Protein AF-A0A1B8GL65-F1 (afdb_monomer_lite)

Foldseek 3Di:
DDPLVVVLLLLLLLVLLLVLCVLVLCCVQVVDDPVVSVVLCPLLVVLLVVLVVVLVVVLVVLVVVLCVVVVNDCPVDDPPPPVPRPLVVSLSVVLVVLSVQLLVLLLQLLVCSQVSHDSVSNSVSSSSNSNSSSSSVVSVLVVQCVVCVVCSPVSVVVSVVSSVVSNVVSNVVLVVVCVPPNRSVSSNVSD

Sequence (191 aa):
MGRGGIIVYIIYASWYTVTADLANLLGKIYHLKTVQIGLCYVPFGIGAALSILGNGYAQDWNCARVARANGFMADKKHGDDLAKFPIERARIDIVWPLIYVGAFATIGFGWAAETKTHLAVLLILTFIMALFLTACYNSMNLLLVDLYPNSPSTASAANNLTRCLMAAGGSAVIEPMIRAMGAGWAYTLVG

Structure (mmCIF, N/CA/C/O backbone):
data_AF-A0A1B8GL65-F1
#
_entry.id   AF-A0A1B8GL65-F1
#
loop_
_atom_site.group_PDB
_atom_site.id
_atom_site.type_symbol
_atom_site.label_atom_id
_atom_site.label_alt_id
_atom_site.label_comp_id
_atom_site.label_asym_id
_atom_site.label_entity_id
_atom_site.label_seq_id
_atom_site.pdbx_PDB_ins_code
_atom_site.Cartn_x
_atom_site.Cartn_y
_atom_site.Cartn_z
_atom_site.occupancy
_atom_site.B_iso_or_equiv
_atom_site.auth_seq_id
_atom_site.auth_comp_id
_atom_site.auth_asym_id
_atom_site.auth_atom_id
_atom_site.pdbx_PDB_model_num
ATOM 1 N N . MET A 1 1 ? 4.058 5.567 -22.060 1.00 46.53 1 MET A N 1
ATOM 2 C CA . MET A 1 1 ? 3.234 5.045 -20.953 1.00 46.53 1 MET A CA 1
ATOM 3 C C . MET A 1 1 ? 2.027 4.342 -21.558 1.00 46.53 1 MET A C 1
ATOM 5 O O . MET A 1 1 ? 1.088 4.997 -21.999 1.00 46.53 1 MET A O 1
ATOM 9 N N . GLY A 1 2 ? 2.112 3.022 -21.733 1.00 53.09 2 GLY A N 1
ATOM 10 C CA . GLY A 1 2 ? 1.023 2.247 -22.340 1.00 53.09 2 GLY A CA 1
ATOM 11 C C . GLY A 1 2 ? -0.252 2.259 -21.484 1.00 53.09 2 GLY A C 1
ATOM 12 O O . GLY A 1 2 ? -0.192 2.511 -20.281 1.00 53.09 2 GLY A O 1
ATOM 13 N N . ARG A 1 3 ? -1.409 1.927 -22.081 1.00 49.12 3 ARG A N 1
ATOM 14 C CA . ARG A 1 3 ? -2.722 1.856 -21.391 1.00 49.12 3 ARG A CA 1
ATOM 15 C C . ARG A 1 3 ? -2.686 1.025 -20.092 1.00 49.12 3 ARG A C 1
ATOM 17 O O . ARG A 1 3 ? -3.427 1.331 -19.169 1.00 49.12 3 ARG A O 1
ATOM 24 N N . GLY A 1 4 ? -1.803 0.025 -19.998 1.00 55.53 4 GLY A N 1
ATOM 25 C CA . GLY A 1 4 ? -1.616 -0.794 -18.793 1.00 55.53 4 GLY A CA 1
ATOM 26 C C . GLY A 1 4 ? -0.920 -0.081 -17.626 1.00 55.53 4 GLY A C 1
ATOM 27 O O . GLY A 1 4 ? -1.288 -0.307 -16.480 1.00 55.53 4 GLY A O 1
ATOM 28 N N . GLY A 1 5 ? 0.027 0.827 -17.888 1.00 61.75 5 GLY A N 1
ATOM 29 C CA . GLY A 1 5 ? 0.753 1.539 -16.826 1.00 61.75 5 GLY A CA 1
ATOM 30 C C . GLY A 1 5 ? -0.130 2.518 -16.047 1.00 61.75 5 GLY A C 1
ATOM 31 O O . GLY A 1 5 ? 0.021 2.667 -14.839 1.00 61.75 5 GLY A O 1
ATOM 32 N N . ILE A 1 6 ? -1.106 3.133 -16.723 1.00 65.25 6 ILE A N 1
ATOM 33 C CA . ILE A 1 6 ? -2.078 4.040 -16.092 1.00 65.25 6 ILE A CA 1
ATOM 34 C C . ILE A 1 6 ? -2.997 3.267 -15.135 1.00 65.25 6 ILE A C 1
ATOM 36 O O . ILE A 1 6 ? -3.249 3.726 -14.026 1.00 65.25 6 ILE A O 1
ATOM 40 N N . ILE A 1 7 ? -3.457 2.077 -15.533 1.00 65.88 7 ILE A N 1
ATOM 41 C CA . ILE A 1 7 ? -4.335 1.235 -14.705 1.00 65.88 7 ILE A CA 1
ATOM 42 C C . ILE A 1 7 ? -3.608 0.799 -13.429 1.00 65.88 7 ILE A C 1
ATOM 44 O O . ILE A 1 7 ? -4.145 0.940 -12.334 1.00 65.88 7 ILE A O 1
ATOM 48 N N . VAL A 1 8 ? -2.360 0.344 -13.560 1.00 65.81 8 VAL A N 1
ATOM 49 C CA . VAL A 1 8 ? -1.514 -0.032 -12.417 1.00 65.81 8 VAL A CA 1
ATOM 50 C C . VAL A 1 8 ? -1.318 1.147 -11.461 1.00 65.81 8 VAL A C 1
ATOM 52 O O . VAL A 1 8 ? -1.386 0.970 -10.246 1.00 65.81 8 VAL A O 1
ATOM 55 N N . TYR A 1 9 ? -1.126 2.355 -11.996 1.00 68.19 9 TYR A N 1
ATOM 56 C CA . TYR A 1 9 ? -0.954 3.560 -11.188 1.00 68.19 9 TYR A CA 1
ATOM 57 C C . TYR A 1 9 ? -2.215 3.929 -10.395 1.00 68.19 9 TYR A C 1
ATOM 59 O O . TYR A 1 9 ? -2.120 4.283 -9.222 1.00 68.19 9 TYR A O 1
ATOM 67 N N . ILE A 1 10 ? -3.394 3.808 -11.012 1.00 67.75 10 ILE A N 1
ATOM 68 C CA . ILE A 1 10 ? -4.681 4.076 -10.356 1.00 67.75 10 ILE A CA 1
ATOM 69 C C . ILE A 1 10 ? -4.955 3.048 -9.249 1.00 67.75 10 ILE A C 1
ATOM 71 O O . ILE A 1 10 ? -5.328 3.433 -8.147 1.00 67.75 10 ILE A O 1
ATOM 75 N N . ILE A 1 11 ? -4.721 1.756 -9.497 1.00 68.62 11 ILE A N 1
ATOM 76 C CA . ILE A 1 11 ? -4.895 0.710 -8.470 1.00 68.62 11 ILE A CA 1
ATOM 77 C C . ILE A 1 11 ? -3.937 0.951 -7.295 1.00 68.62 11 ILE A C 1
ATOM 79 O O . ILE A 1 11 ? -4.327 0.894 -6.130 1.00 68.62 11 ILE A O 1
ATOM 83 N N . TYR A 1 12 ? -2.685 1.303 -7.594 1.00 69.00 12 TYR A N 1
ATOM 84 C CA . TYR A 1 12 ? -1.695 1.649 -6.579 1.00 69.00 12 TYR A CA 1
ATOM 85 C C . TYR A 1 12 ? -2.118 2.859 -5.729 1.00 69.00 12 TYR A C 1
ATOM 87 O O . TYR A 1 12 ? -1.988 2.836 -4.503 1.00 69.00 12 TYR A O 1
ATOM 95 N N . ALA A 1 13 ? -2.634 3.907 -6.370 1.00 68.56 13 ALA A N 1
ATOM 96 C CA . ALA A 1 13 ? -3.142 5.093 -5.698 1.00 68.56 13 ALA A CA 1
ATOM 97 C C . ALA A 1 13 ? -4.243 4.766 -4.687 1.00 68.56 13 ALA A C 1
ATOM 99 O O . ALA A 1 13 ? -4.169 5.188 -3.531 1.00 68.56 13 ALA A O 1
ATOM 100 N N . SER A 1 14 ? -5.222 3.974 -5.128 1.00 68.00 14 SER A N 1
ATOM 101 C CA . SER A 1 14 ? -6.344 3.507 -4.318 1.00 68.00 14 SER A CA 1
ATOM 102 C C . SER A 1 14 ? -5.870 2.737 -3.086 1.00 68.00 14 SER A C 1
ATOM 104 O O . SER A 1 14 ? -6.321 2.995 -1.972 1.00 68.00 14 SER A O 1
ATOM 106 N N . TRP A 1 15 ? -4.883 1.853 -3.229 1.00 70.19 15 TRP A N 1
ATOM 107 C CA . TRP A 1 15 ? -4.320 1.137 -2.082 1.00 70.19 15 TRP A CA 1
ATOM 108 C C . TRP A 1 15 ? -3.557 2.027 -1.102 1.00 70.19 15 TRP A C 1
ATOM 110 O O . TRP A 1 15 ? -3.532 1.743 0.100 1.00 70.19 15 TRP A O 1
ATOM 120 N N . TYR A 1 16 ? -2.946 3.111 -1.581 1.00 70.56 16 TYR A N 1
ATOM 121 C CA . TYR A 1 16 ? -2.230 4.045 -0.717 1.00 70.56 16 TYR A CA 1
ATOM 122 C C . TYR A 1 16 ? -3.187 4.824 0.196 1.00 70.56 16 TYR A C 1
ATOM 124 O O . TYR A 1 16 ? -2.902 5.044 1.375 1.00 70.56 16 TYR A O 1
ATOM 132 N N . THR A 1 17 ? -4.363 5.173 -0.323 1.00 70.06 17 THR A N 1
ATOM 133 C CA . THR A 1 17 ? -5.472 5.710 0.470 1.00 70.06 17 THR A CA 1
ATOM 134 C C . THR A 1 17 ? -5.862 4.762 1.603 1.00 70.06 17 THR A C 1
ATOM 136 O O . THR A 1 17 ? -5.996 5.192 2.748 1.00 70.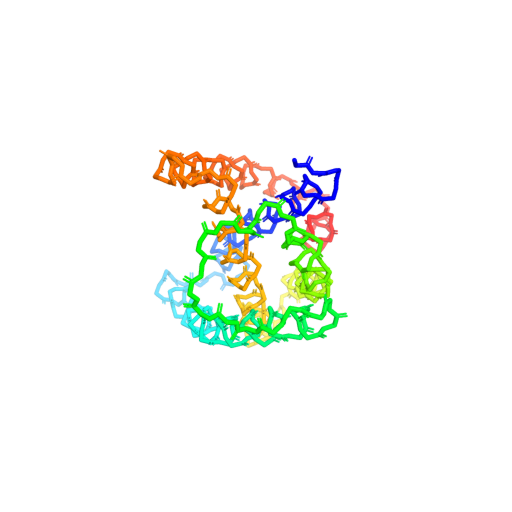06 17 THR A O 1
ATOM 139 N N . VAL A 1 18 ? -6.001 3.465 1.306 1.00 69.62 18 VAL A N 1
ATOM 140 C CA . VAL A 1 18 ? -6.381 2.451 2.303 1.00 69.62 18 VAL A CA 1
ATOM 141 C C . VAL A 1 18 ? -5.362 2.373 3.437 1.00 69.62 18 VAL A C 1
ATOM 143 O O . VAL A 1 18 ? -5.734 2.322 4.608 1.00 69.62 18 VAL A O 1
ATOM 146 N N . THR A 1 19 ? -4.070 2.410 3.108 1.00 69.12 19 THR A N 1
ATOM 147 C CA . THR A 1 19 ? -3.007 2.362 4.121 1.00 69.12 19 THR A CA 1
ATOM 148 C C . THR A 1 19 ? -2.906 3.648 4.939 1.00 69.12 19 THR A C 1
ATOM 150 O O . THR A 1 19 ? -2.559 3.580 6.117 1.00 69.12 19 THR A O 1
ATOM 153 N N . ALA A 1 20 ? -3.212 4.809 4.352 1.00 72.38 20 ALA A N 1
ATOM 154 C CA . ALA A 1 20 ? -3.264 6.071 5.086 1.00 72.38 20 ALA A CA 1
ATOM 155 C C . ALA A 1 20 ? -4.413 6.090 6.106 1.00 72.38 20 ALA A C 1
ATOM 157 O O . ALA A 1 20 ? -4.230 6.560 7.228 1.00 72.38 20 ALA A O 1
ATOM 158 N N . ASP A 1 21 ? -5.570 5.526 5.749 1.00 72.25 21 ASP A N 1
ATOM 159 C CA . ASP A 1 21 ? -6.733 5.501 6.638 1.00 72.25 21 ASP A CA 1
ATOM 160 C C . ASP A 1 21 ? -6.693 4.384 7.693 1.00 72.25 21 ASP A C 1
ATOM 162 O O . ASP A 1 21 ? -7.393 4.442 8.701 1.00 72.25 21 ASP A O 1
ATOM 166 N N . LEU A 1 22 ? -5.812 3.394 7.523 1.00 72.81 22 LEU A N 1
ATOM 167 C CA . LEU A 1 22 ? -5.616 2.282 8.456 1.00 72.81 22 LEU A CA 1
ATOM 168 C C . LEU A 1 22 ? -5.486 2.730 9.925 1.00 72.81 22 LEU A C 1
ATOM 170 O O . LEU A 1 22 ? -6.092 2.124 10.810 1.00 72.81 22 LEU A O 1
ATOM 174 N N . ALA A 1 23 ? -4.711 3.789 10.195 1.00 68.75 23 ALA A N 1
ATOM 175 C CA . ALA A 1 23 ? -4.541 4.327 11.547 1.00 68.75 23 ALA A CA 1
ATOM 176 C C . ALA A 1 23 ? -5.857 4.869 12.123 1.00 68.75 23 ALA A C 1
ATOM 178 O O . ALA A 1 23 ? -6.173 4.613 13.288 1.00 68.75 23 ALA A O 1
ATOM 179 N N . ASN A 1 24 ? -6.629 5.590 11.303 1.00 71.06 24 ASN A N 1
ATOM 180 C CA . ASN A 1 24 ? -7.933 6.128 11.688 1.00 71.06 24 ASN A CA 1
ATOM 181 C C . ASN A 1 24 ? -8.915 4.993 11.984 1.00 71.06 24 ASN A C 1
ATOM 183 O O . ASN A 1 24 ? -9.629 5.032 12.989 1.00 71.06 24 ASN A O 1
ATOM 187 N N . LEU A 1 25 ? -8.909 3.956 11.144 1.00 71.56 25 LEU A N 1
ATOM 188 C CA . LEU A 1 25 ? -9.778 2.796 11.276 1.00 71.56 25 LEU A CA 1
ATOM 189 C C . LEU A 1 25 ? -9.472 1.989 12.550 1.00 71.56 25 LEU A C 1
ATOM 191 O O . LEU A 1 25 ? -10.382 1.685 13.321 1.00 71.56 25 LEU A O 1
ATOM 195 N N . LEU A 1 26 ? -8.193 1.702 12.824 1.00 69.94 26 LEU A N 1
ATOM 196 C CA . LEU A 1 26 ? -7.752 1.008 14.044 1.00 69.94 26 LEU A CA 1
ATOM 197 C C . LEU A 1 26 ? -8.120 1.790 15.314 1.00 69.94 26 LEU A C 1
ATOM 199 O O . LEU A 1 26 ? -8.560 1.194 16.300 1.00 69.94 26 LEU A O 1
ATOM 203 N N . GLY A 1 27 ? -7.989 3.120 15.278 1.00 66.44 27 GLY A N 1
ATOM 204 C CA . GLY A 1 27 ? -8.396 3.996 16.377 1.00 66.44 27 GLY A CA 1
ATOM 205 C C . GLY A 1 27 ? -9.909 4.009 16.609 1.00 66.44 27 GLY A C 1
ATOM 206 O O . GLY A 1 27 ? -10.350 3.942 17.757 1.00 66.44 27 GLY A O 1
ATOM 207 N N . LYS A 1 28 ? -10.715 4.042 15.538 1.00 69.31 28 LYS A N 1
ATOM 208 C CA . LYS A 1 28 ? -12.186 4.065 15.620 1.00 69.31 28 LYS A CA 1
ATOM 209 C C . LYS A 1 28 ? -12.803 2.714 15.990 1.00 69.31 28 LYS A C 1
ATOM 211 O O . LYS A 1 28 ? -13.753 2.695 16.765 1.00 69.31 28 LYS A O 1
ATOM 216 N N . ILE A 1 29 ? -12.300 1.601 15.447 1.00 67.38 29 ILE A N 1
ATOM 217 C CA . ILE A 1 29 ? -12.914 0.271 15.617 1.00 67.38 29 ILE A CA 1
ATOM 218 C C . ILE A 1 29 ? -12.514 -0.383 16.944 1.00 67.38 29 ILE A C 1
ATOM 220 O O . ILE A 1 29 ? -13.368 -0.968 17.610 1.00 67.38 29 ILE A O 1
ATOM 224 N N . TYR A 1 30 ? -11.241 -0.285 17.343 1.00 66.25 30 TYR A N 1
ATOM 225 C CA . TYR A 1 30 ? -10.725 -0.968 18.539 1.00 66.25 30 TYR A CA 1
ATOM 226 C C . TYR A 1 30 ? -10.508 -0.041 19.742 1.00 66.25 30 TYR A C 1
ATOM 228 O O . TYR A 1 30 ? -10.045 -0.512 20.779 1.00 66.25 30 TYR A O 1
ATOM 236 N N . HIS A 1 31 ? -10.816 1.260 19.628 1.00 67.12 31 HIS A N 1
ATOM 237 C CA . HIS A 1 31 ? -10.561 2.269 20.671 1.00 67.12 31 HIS A CA 1
ATOM 238 C C . HIS A 1 31 ? -9.124 2.210 21.231 1.00 67.12 31 HIS A C 1
ATOM 240 O O . HIS A 1 31 ? -8.882 2.452 22.416 1.00 67.12 31 HIS A O 1
ATOM 246 N N . LEU A 1 32 ? -8.161 1.847 20.379 1.00 68.94 32 LEU A N 1
ATOM 247 C CA . LEU A 1 32 ? -6.771 1.654 20.778 1.00 68.94 32 LEU A CA 1
ATOM 248 C C . LEU A 1 32 ? -6.131 3.001 21.108 1.00 68.94 32 LEU A C 1
ATOM 250 O O . LEU A 1 32 ? -6.305 3.990 20.395 1.00 68.94 32 LEU A O 1
ATOM 254 N N . LYS A 1 33 ? -5.332 3.0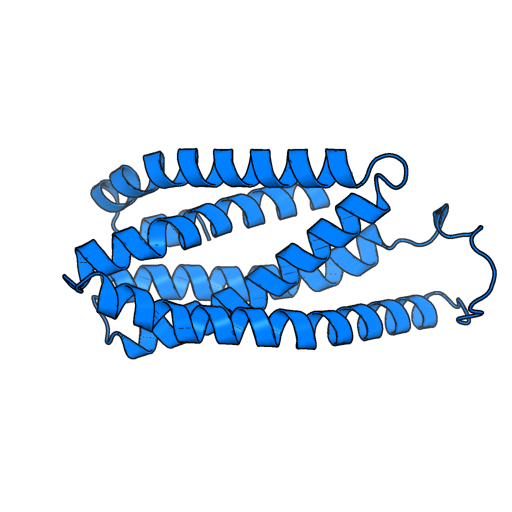34 22.178 1.00 70.75 33 LYS A N 1
ATOM 255 C CA . LYS A 1 33 ? -4.510 4.211 22.492 1.00 70.75 33 LYS A CA 1
ATOM 256 C C . LYS A 1 33 ? -3.452 4.402 21.403 1.00 70.75 33 LYS A C 1
ATOM 258 O O . LYS A 1 33 ? -2.951 3.425 20.850 1.00 70.75 33 LYS A O 1
ATOM 263 N N . THR A 1 34 ? -3.022 5.641 21.167 1.00 71.94 34 THR A N 1
ATOM 264 C CA . THR A 1 34 ? -2.017 6.008 20.147 1.00 71.94 34 THR A CA 1
ATOM 265 C C . THR A 1 34 ? -0.757 5.132 20.188 1.00 71.94 34 THR A C 1
ATOM 267 O O . THR A 1 34 ? -0.228 4.750 19.149 1.00 71.94 34 THR A O 1
ATOM 270 N N . VAL A 1 35 ? -0.312 4.739 21.387 1.00 73.88 35 VAL A N 1
ATOM 271 C CA . VAL A 1 35 ? 0.853 3.856 21.584 1.00 73.88 35 VAL A CA 1
ATOM 272 C C . VAL A 1 35 ? 0.599 2.434 21.062 1.00 73.88 35 VAL A C 1
ATOM 274 O O . VAL A 1 35 ? 1.480 1.830 20.458 1.00 73.88 35 VAL A O 1
ATOM 277 N N . GLN A 1 36 ? -0.609 1.899 21.246 1.00 73.12 36 GLN A N 1
ATOM 278 C CA . GLN A 1 36 ? -0.985 0.576 20.738 1.00 73.12 36 GLN A CA 1
ATOM 279 C C . GLN A 1 36 ? -1.146 0.583 19.215 1.00 73.12 36 GLN A C 1
ATOM 281 O O . GLN A 1 36 ? -0.751 -0.380 18.562 1.00 73.12 36 GLN A O 1
ATOM 286 N N . ILE A 1 37 ? -1.654 1.683 18.646 1.00 75.56 37 ILE A N 1
ATOM 287 C CA . ILE A 1 37 ? -1.677 1.888 17.191 1.00 75.56 37 ILE A CA 1
ATOM 288 C C . ILE A 1 37 ? -0.243 1.877 16.653 1.00 75.56 37 ILE A C 1
ATOM 290 O O . ILE A 1 37 ? 0.043 1.142 15.714 1.00 75.56 37 ILE A O 1
ATOM 294 N N . GLY A 1 38 ? 0.682 2.597 17.299 1.00 76.81 38 GLY A N 1
ATOM 295 C CA . GLY A 1 38 ? 2.105 2.577 16.943 1.00 76.81 38 GLY A CA 1
ATOM 296 C C . GLY A 1 38 ? 2.718 1.171 16.968 1.00 76.81 38 GLY A C 1
ATOM 297 O O . GLY A 1 38 ? 3.459 0.806 16.059 1.00 76.81 38 GLY A O 1
ATOM 298 N N . LEU A 1 39 ? 2.348 0.337 17.946 1.00 79.38 39 LEU A N 1
ATOM 299 C CA . LEU A 1 39 ? 2.790 -1.061 18.012 1.00 79.38 39 LEU A CA 1
ATOM 300 C C . LEU A 1 39 ? 2.275 -1.903 16.833 1.00 79.38 39 LEU A C 1
ATOM 302 O O . LEU A 1 39 ? 2.989 -2.770 16.331 1.00 79.38 39 LEU A O 1
ATOM 306 N N . CYS A 1 40 ? 1.062 -1.625 16.349 1.00 77.25 40 CYS A N 1
ATOM 307 C CA . CYS A 1 40 ? 0.477 -2.311 15.194 1.00 77.25 40 CYS A CA 1
ATOM 308 C C . CYS A 1 40 ? 1.191 -1.983 13.872 1.00 77.25 40 CYS A C 1
ATOM 310 O O . CYS A 1 40 ? 1.090 -2.747 12.913 1.00 77.25 40 CYS A O 1
ATOM 312 N N . TYR A 1 41 ? 1.955 -0.889 13.822 1.00 78.50 41 TYR A N 1
ATOM 313 C CA . TYR A 1 41 ? 2.805 -0.558 12.679 1.00 78.50 41 TYR A CA 1
ATOM 314 C C . TYR A 1 41 ? 4.129 -1.335 12.660 1.00 78.50 41 TYR A C 1
ATOM 316 O O . TYR A 1 41 ? 4.812 -1.331 11.638 1.00 78.50 41 TYR A O 1
ATOM 324 N N . VAL A 1 42 ? 4.499 -2.043 13.735 1.00 84.12 42 VAL A N 1
ATOM 325 C CA . VAL A 1 42 ? 5.745 -2.828 13.762 1.00 84.12 42 VAL A CA 1
ATOM 326 C C . VAL A 1 42 ? 5.711 -3.972 12.738 1.00 84.12 42 VAL A C 1
ATOM 328 O O . VAL A 1 42 ? 6.621 -4.026 11.908 1.00 84.12 42 VAL A O 1
ATOM 331 N N . PRO A 1 43 ? 4.675 -4.837 12.683 1.00 80.69 43 PRO A N 1
ATOM 332 C CA . PRO A 1 43 ? 4.573 -5.850 11.631 1.00 80.69 43 PRO A CA 1
ATOM 333 C C . PRO A 1 43 ? 4.511 -5.231 10.236 1.00 80.69 43 PRO A C 1
ATOM 335 O O . PRO A 1 43 ? 5.144 -5.739 9.318 1.00 80.69 43 PRO A O 1
ATOM 338 N N . PHE A 1 44 ? 3.825 -4.096 10.080 1.00 80.81 44 PHE A N 1
ATOM 339 C CA . PHE A 1 44 ? 3.804 -3.361 8.815 1.00 80.81 44 PHE A CA 1
ATOM 340 C C . PHE A 1 44 ? 5.222 -2.967 8.363 1.00 80.81 44 PHE A C 1
ATOM 342 O O . PHE A 1 44 ? 5.605 -3.222 7.223 1.00 80.81 44 PHE A O 1
ATOM 349 N N . GLY A 1 45 ? 6.034 -2.417 9.271 1.00 81.56 45 GLY A N 1
ATOM 350 C CA . GLY A 1 45 ? 7.427 -2.065 9.002 1.00 81.56 45 GLY A CA 1
ATOM 351 C C . GLY A 1 45 ? 8.302 -3.274 8.662 1.00 81.56 45 GLY A C 1
ATOM 352 O O . GLY A 1 45 ? 9.088 -3.209 7.720 1.00 81.56 45 GLY A O 1
ATOM 353 N N . ILE A 1 46 ? 8.135 -4.399 9.368 1.00 86.31 46 ILE A N 1
ATOM 354 C CA . ILE A 1 46 ? 8.863 -5.646 9.074 1.00 86.31 46 ILE A CA 1
ATOM 355 C C . ILE A 1 46 ? 8.472 -6.181 7.690 1.00 86.31 46 ILE A C 1
ATOM 357 O O . ILE A 1 46 ? 9.347 -6.561 6.914 1.00 86.31 46 ILE A O 1
ATOM 361 N N . GLY A 1 47 ? 7.180 -6.169 7.353 1.00 82.88 47 GLY A N 1
ATOM 362 C CA . GLY A 1 47 ? 6.684 -6.571 6.035 1.00 82.88 47 GLY A CA 1
ATOM 363 C C . GLY A 1 47 ? 7.262 -5.705 4.918 1.00 82.88 47 GLY A C 1
ATOM 364 O O . GLY A 1 47 ? 7.733 -6.231 3.911 1.00 82.88 47 GLY A O 1
ATOM 365 N N . ALA A 1 48 ? 7.325 -4.387 5.124 1.00 82.38 48 ALA A N 1
ATOM 366 C CA . ALA A 1 48 ? 7.963 -3.463 4.190 1.00 82.38 48 ALA A CA 1
ATOM 367 C C . ALA A 1 48 ? 9.481 -3.702 4.063 1.00 82.38 48 ALA A C 1
ATOM 369 O O . ALA A 1 48 ? 10.014 -3.693 2.956 1.00 82.38 48 ALA A O 1
ATOM 370 N N . ALA A 1 49 ? 10.189 -3.971 5.163 1.00 83.31 49 ALA A N 1
ATOM 371 C CA . ALA A 1 49 ? 11.623 -4.265 5.130 1.00 83.31 49 ALA A CA 1
ATOM 372 C C . ALA A 1 49 ? 11.926 -5.572 4.377 1.00 83.31 49 ALA A C 1
ATOM 374 O O . ALA A 1 49 ? 12.785 -5.599 3.494 1.00 83.31 49 ALA A O 1
ATOM 375 N N . LEU A 1 50 ? 11.178 -6.641 4.671 1.00 83.75 50 LEU A N 1
ATOM 376 C CA . LEU A 1 50 ? 11.278 -7.917 3.959 1.00 83.75 50 LEU A CA 1
ATOM 377 C C . LEU A 1 50 ? 10.920 -7.766 2.482 1.00 83.75 50 LEU A C 1
ATOM 379 O O . LEU A 1 50 ? 11.563 -8.378 1.633 1.00 83.75 50 LEU A O 1
ATOM 383 N N . SER A 1 51 ? 9.942 -6.916 2.174 1.00 81.38 51 SER A N 1
ATOM 384 C CA . SER A 1 51 ? 9.599 -6.566 0.801 1.00 81.38 51 SER A CA 1
ATOM 385 C C . SER A 1 51 ? 10.771 -5.951 0.061 1.00 81.38 51 SER A C 1
ATOM 387 O O . SER A 1 51 ? 11.062 -6.378 -1.041 1.00 81.38 51 SER A O 1
ATOM 389 N N . ILE A 1 52 ? 11.482 -4.986 0.647 1.00 76.50 52 ILE A N 1
ATOM 390 C CA . ILE A 1 52 ? 12.616 -4.331 -0.022 1.00 76.50 52 ILE A CA 1
ATOM 391 C C . ILE A 1 52 ? 13.721 -5.351 -0.325 1.00 76.50 52 ILE A C 1
ATOM 393 O O . ILE A 1 52 ? 14.219 -5.404 -1.450 1.00 76.50 52 ILE A O 1
ATOM 397 N N . LEU A 1 53 ? 14.054 -6.199 0.652 1.00 77.88 53 LEU A N 1
ATOM 398 C CA . LEU A 1 53 ? 15.066 -7.246 0.493 1.00 77.88 53 LEU A CA 1
ATOM 399 C C . LEU A 1 53 ? 14.649 -8.292 -0.555 1.00 77.88 53 LEU A C 1
ATOM 401 O O . LEU A 1 53 ? 15.436 -8.651 -1.430 1.00 77.88 53 LEU A O 1
ATOM 405 N N . GLY A 1 54 ? 13.400 -8.757 -0.493 1.00 72.12 54 GLY A N 1
ATOM 406 C CA . GLY A 1 54 ? 12.865 -9.774 -1.397 1.00 72.12 54 GLY A CA 1
ATOM 407 C C . GLY A 1 54 ? 12.577 -9.249 -2.803 1.00 72.12 54 GLY A C 1
ATOM 408 O O . GLY A 1 54 ? 12.833 -9.946 -3.780 1.00 72.12 54 GLY A O 1
ATOM 409 N N . ASN A 1 55 ? 12.094 -8.014 -2.930 1.00 68.25 55 ASN A N 1
ATOM 410 C CA . ASN A 1 55 ? 11.762 -7.380 -4.202 1.00 68.25 55 ASN A CA 1
ATOM 411 C C . ASN A 1 55 ? 13.017 -7.077 -5.016 1.00 68.25 55 ASN A C 1
ATOM 413 O O . ASN A 1 55 ? 12.982 -7.256 -6.227 1.00 68.25 55 ASN A O 1
ATOM 417 N N . GLY A 1 56 ? 14.128 -6.692 -4.377 1.00 62.16 56 GLY A N 1
ATOM 418 C CA . GLY A 1 56 ? 15.414 -6.563 -5.068 1.00 62.16 56 GLY A CA 1
ATOM 419 C C . GLY A 1 56 ? 15.820 -7.878 -5.736 1.00 62.16 56 GLY A C 1
ATOM 420 O O . GLY A 1 56 ? 16.093 -7.912 -6.932 1.00 62.16 56 GLY A O 1
ATOM 421 N N . TYR A 1 57 ? 15.731 -8.989 -4.998 1.00 64.81 57 TYR A N 1
ATOM 422 C CA . TYR A 1 57 ? 16.057 -10.314 -5.527 1.00 64.81 57 TYR A CA 1
ATOM 423 C C . TYR A 1 57 ? 15.050 -10.801 -6.583 1.00 64.81 57 TYR A C 1
ATOM 425 O O . TYR A 1 57 ? 15.441 -11.354 -7.607 1.00 64.81 57 TYR A O 1
ATOM 433 N N . ALA A 1 58 ? 13.750 -10.573 -6.371 1.00 64.06 58 ALA A N 1
ATOM 434 C CA . ALA A 1 58 ? 12.695 -10.950 -7.309 1.00 64.06 58 ALA A CA 1
ATOM 435 C C . ALA A 1 58 ? 12.766 -10.145 -8.617 1.00 64.06 58 ALA A C 1
ATOM 437 O O . ALA A 1 58 ? 12.568 -10.705 -9.697 1.00 64.06 58 ALA A O 1
ATOM 438 N N . GLN A 1 59 ? 13.086 -8.850 -8.538 1.00 58.31 59 GLN A N 1
ATOM 439 C CA . GLN A 1 59 ? 13.284 -8.001 -9.709 1.00 58.31 59 GLN A CA 1
ATOM 440 C C . GLN A 1 59 ? 14.561 -8.360 -10.462 1.00 58.31 59 GLN A C 1
ATOM 442 O O . GLN A 1 59 ? 14.495 -8.481 -11.683 1.00 58.31 59 GLN A O 1
ATOM 447 N N . ASP A 1 60 ? 15.680 -8.591 -9.772 1.00 62.28 60 ASP A N 1
ATOM 448 C CA . ASP A 1 60 ? 16.926 -9.031 -10.409 1.00 62.28 60 ASP A CA 1
ATOM 449 C C . ASP A 1 60 ? 16.762 -10.405 -11.064 1.00 62.28 60 ASP A C 1
ATOM 451 O O . ASP A 1 60 ? 17.184 -10.610 -12.203 1.00 62.28 60 ASP A O 1
ATOM 455 N N . TRP A 1 61 ? 16.076 -11.339 -10.398 1.00 62.31 61 TRP A N 1
ATOM 456 C CA . TRP A 1 61 ? 15.793 -12.662 -10.951 1.00 62.31 61 TRP A CA 1
ATOM 457 C C . TRP A 1 61 ? 14.884 -12.589 -12.178 1.00 62.31 61 TRP A C 1
ATOM 459 O O . TRP A 1 61 ? 15.143 -13.264 -13.177 1.00 62.31 61 TRP A O 1
ATOM 469 N N . ASN A 1 62 ? 13.854 -11.739 -12.149 1.00 61.12 62 ASN A N 1
ATOM 470 C CA . ASN A 1 62 ? 12.978 -11.542 -13.298 1.00 61.12 62 ASN A CA 1
ATOM 471 C C . ASN A 1 62 ? 13.684 -10.826 -14.452 1.00 61.12 62 ASN A C 1
ATOM 473 O O . ASN A 1 62 ? 13.542 -11.237 -15.600 1.00 61.12 62 ASN A O 1
ATOM 477 N N . CYS A 1 63 ? 14.501 -9.814 -14.161 1.00 57.06 63 CYS A N 1
ATOM 478 C CA . CYS A 1 63 ? 15.321 -9.133 -15.158 1.00 57.06 63 CYS A CA 1
ATOM 479 C C . CYS A 1 63 ? 16.294 -10.125 -15.817 1.00 57.06 63 CYS A C 1
ATOM 481 O O . CYS A 1 63 ? 16.353 -10.221 -17.041 1.00 57.06 63 CYS A O 1
ATOM 483 N N . ALA A 1 64 ? 16.949 -10.977 -15.0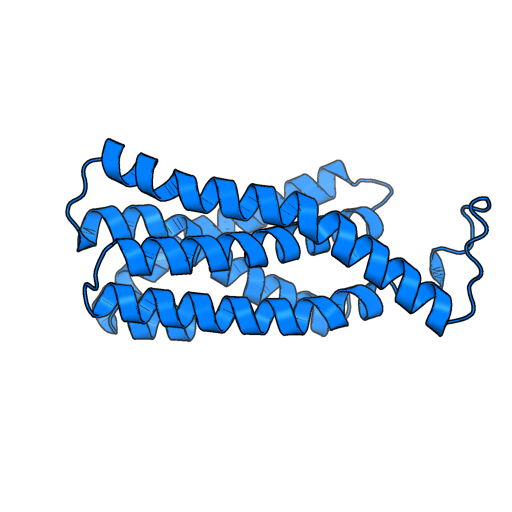21 1.00 58.38 64 ALA A N 1
ATOM 484 C CA . ALA A 1 64 ? 17.827 -12.042 -15.501 1.00 58.38 64 ALA A CA 1
ATOM 485 C C . ALA A 1 64 ? 17.085 -13.159 -16.259 1.00 58.38 64 ALA A C 1
ATOM 487 O O . ALA A 1 64 ? 17.662 -13.820 -17.125 1.00 58.38 64 ALA A O 1
ATOM 488 N N . ARG A 1 65 ? 15.815 -13.421 -15.935 1.00 59.19 65 ARG A N 1
ATOM 489 C CA . ARG A 1 65 ? 14.969 -14.393 -16.641 1.00 59.19 65 ARG A CA 1
ATOM 490 C C . ARG A 1 65 ? 14.500 -13.844 -17.988 1.00 59.19 65 ARG A C 1
ATOM 492 O O . ARG A 1 65 ? 14.585 -14.556 -18.982 1.00 59.19 65 ARG A O 1
ATOM 499 N N . VAL A 1 66 ? 14.059 -12.589 -18.037 1.00 56.44 66 VAL A N 1
ATOM 500 C CA . VAL A 1 66 ? 13.614 -11.920 -19.268 1.00 56.44 66 VAL A CA 1
ATOM 501 C C . VAL A 1 66 ? 14.792 -11.631 -20.203 1.00 56.44 66 VAL A C 1
ATOM 503 O O . VAL A 1 66 ? 14.644 -11.793 -21.414 1.00 56.44 66 VAL A O 1
ATOM 506 N N . ALA A 1 67 ? 15.973 -11.306 -19.666 1.00 55.12 67 ALA A N 1
ATOM 507 C CA . ALA A 1 67 ? 17.213 -11.208 -20.439 1.00 55.12 67 ALA A CA 1
ATOM 508 C C . ALA A 1 67 ? 17.597 -12.541 -21.086 1.00 55.12 67 ALA A C 1
ATOM 510 O O . ALA A 1 67 ? 17.874 -12.586 -22.284 1.00 55.12 67 ALA A O 1
ATOM 511 N N . ARG A 1 68 ? 17.508 -13.643 -20.330 1.00 56.91 68 ARG A N 1
ATOM 512 C CA . ARG A 1 68 ? 17.749 -14.993 -20.860 1.00 56.91 68 ARG A CA 1
ATOM 513 C C . ARG A 1 68 ? 16.708 -15.425 -21.893 1.00 56.91 68 ARG A C 1
ATOM 515 O O . ARG A 1 68 ? 17.078 -16.035 -22.887 1.00 56.91 68 ARG A O 1
ATOM 522 N N . ALA A 1 69 ? 15.435 -15.090 -21.691 1.00 53.28 69 ALA A N 1
ATOM 523 C CA . ALA A 1 69 ? 14.360 -15.436 -22.622 1.00 53.28 69 ALA A CA 1
ATOM 524 C C . ALA A 1 69 ? 14.419 -14.650 -23.948 1.00 53.28 69 ALA A C 1
ATOM 526 O O . ALA A 1 69 ? 13.965 -15.162 -24.964 1.00 53.28 69 ALA A O 1
ATOM 527 N N . ASN A 1 70 ? 14.998 -13.442 -23.954 1.00 51.25 70 ASN A N 1
ATOM 528 C CA . ASN A 1 70 ? 15.172 -12.615 -25.158 1.00 51.25 70 ASN A CA 1
ATOM 529 C C . ASN A 1 70 ? 16.584 -12.701 -25.773 1.00 51.25 70 ASN A C 1
ATOM 531 O O . ASN A 1 70 ? 16.912 -11.911 -26.652 1.00 51.25 70 ASN A O 1
ATOM 535 N N . GLY A 1 71 ? 17.428 -13.639 -25.326 1.00 46.34 71 GLY A N 1
ATOM 536 C CA . GLY A 1 71 ? 18.747 -13.881 -25.924 1.00 46.34 71 GLY A CA 1
ATOM 537 C C . GLY A 1 71 ? 19.816 -12.823 -25.626 1.00 46.34 71 GLY A C 1
ATOM 538 O O . GLY A 1 71 ? 20.892 -12.872 -26.216 1.00 46.34 71 GLY A O 1
ATOM 539 N N . PHE A 1 72 ? 19.572 -11.896 -24.696 1.00 49.47 72 PHE A N 1
ATOM 540 C CA . PHE A 1 72 ? 20.596 -10.956 -24.249 1.00 49.47 72 PHE A CA 1
ATOM 541 C C . PHE A 1 72 ? 21.509 -11.660 -23.247 1.00 49.47 72 PHE A C 1
ATOM 543 O O . PHE A 1 72 ? 21.178 -11.823 -22.069 1.00 49.47 72 PHE A O 1
ATOM 550 N N . MET A 1 73 ? 22.678 -12.095 -23.722 1.00 39.03 73 MET A N 1
ATOM 551 C CA . MET A 1 73 ? 23.789 -12.384 -22.826 1.00 39.03 73 MET A CA 1
ATOM 552 C C . MET A 1 73 ? 24.107 -11.101 -22.070 1.00 39.03 73 MET A C 1
ATOM 554 O O . MET A 1 73 ? 24.329 -10.051 -22.667 1.00 39.03 73 MET A O 1
ATOM 558 N N . ALA A 1 74 ? 24.061 -11.200 -20.746 1.00 43.22 74 ALA A N 1
ATOM 559 C CA . ALA A 1 74 ? 24.443 -10.150 -19.829 1.00 43.22 74 ALA A CA 1
ATOM 560 C C . ALA A 1 74 ? 25.930 -9.828 -20.014 1.00 43.22 74 ALA A C 1
ATOM 562 O O . ALA A 1 74 ? 26.761 -10.305 -19.245 1.00 43.22 74 ALA A O 1
ATOM 563 N N . ASP A 1 75 ? 26.272 -9.041 -21.032 1.00 38.84 75 ASP A N 1
ATOM 564 C CA . ASP A 1 75 ? 27.575 -8.410 -21.091 1.00 38.84 75 ASP A CA 1
ATOM 565 C C . ASP A 1 75 ? 27.461 -7.022 -20.473 1.00 38.84 75 ASP A C 1
ATOM 567 O O . ASP A 1 75 ? 26.768 -6.116 -20.937 1.00 38.84 75 ASP A O 1
ATOM 571 N N . LYS A 1 76 ? 28.097 -6.911 -19.316 1.00 44.34 76 LYS A N 1
ATOM 572 C CA . LYS A 1 76 ? 27.925 -5.885 -18.290 1.00 44.34 76 LYS A CA 1
ATOM 573 C C . LYS A 1 76 ? 28.578 -4.552 -18.693 1.00 44.34 76 LYS A C 1
ATOM 575 O O . LYS A 1 76 ? 29.101 -3.856 -17.826 1.00 44.34 76 LYS A O 1
ATOM 580 N N . LYS A 1 77 ? 28.648 -4.225 -19.993 1.00 40.03 77 LYS A N 1
ATOM 581 C CA . LYS A 1 77 ? 29.640 -3.265 -20.503 1.00 40.03 77 LYS A CA 1
ATOM 582 C C . LYS A 1 77 ? 29.235 -2.236 -21.555 1.00 40.03 77 LYS A C 1
ATOM 584 O O . LYS A 1 77 ? 30.090 -1.410 -21.841 1.00 40.03 77 LYS A O 1
ATOM 589 N N . HIS A 1 78 ? 28.020 -2.186 -22.096 1.00 37.78 78 HIS A N 1
ATOM 590 C CA . HIS A 1 78 ? 27.673 -1.101 -23.030 1.00 37.78 78 HIS A CA 1
ATOM 591 C C . HIS A 1 78 ? 26.303 -0.500 -22.727 1.00 37.78 78 HIS A C 1
ATOM 593 O O . HIS A 1 78 ? 25.267 -1.132 -22.903 1.00 37.78 78 HIS A O 1
ATOM 599 N N . GLY A 1 79 ? 26.326 0.744 -22.249 1.00 44.28 79 GLY A N 1
ATOM 600 C CA . GLY A 1 79 ? 25.158 1.555 -21.924 1.00 44.28 79 GLY A CA 1
ATOM 601 C C . GLY A 1 79 ? 24.443 2.135 -23.142 1.00 44.28 79 GLY A C 1
ATOM 602 O O . GLY A 1 79 ? 24.041 3.287 -23.069 1.00 44.28 79 GLY A O 1
ATOM 603 N N . ASP A 1 80 ? 24.287 1.374 -24.232 1.00 38.41 80 ASP A N 1
ATOM 604 C CA . ASP A 1 80 ? 23.754 1.926 -25.490 1.00 38.41 80 ASP A CA 1
ATOM 605 C C . ASP A 1 80 ? 22.679 1.076 -26.189 1.00 38.41 80 ASP A C 1
ATOM 607 O O . ASP A 1 80 ? 22.317 1.340 -27.328 1.00 38.41 80 ASP A O 1
ATOM 611 N N . ASP A 1 81 ? 22.092 0.088 -25.501 1.00 39.62 81 ASP A N 1
ATOM 612 C CA . ASP A 1 81 ? 20.953 -0.676 -26.051 1.00 39.62 81 ASP A CA 1
ATOM 613 C C . ASP A 1 81 ? 19.806 -0.885 -25.037 1.00 39.62 81 ASP A C 1
ATOM 615 O O . ASP A 1 81 ? 19.003 -1.815 -25.130 1.00 39.62 81 ASP A O 1
ATOM 619 N N . LEU A 1 82 ? 19.677 0.024 -24.058 1.00 44.94 82 LEU A N 1
ATOM 620 C CA . LEU A 1 82 ? 18.535 0.058 -23.126 1.00 44.94 82 LEU A CA 1
ATOM 621 C C . LEU A 1 82 ? 17.223 0.530 -23.788 1.00 44.94 82 LEU A C 1
ATOM 623 O O . LEU A 1 82 ? 16.153 0.345 -23.215 1.00 44.94 82 LEU A O 1
ATOM 627 N N . ALA A 1 83 ? 17.272 1.100 -24.997 1.00 44.06 83 ALA A N 1
ATOM 628 C CA . ALA A 1 83 ? 16.094 1.636 -25.686 1.00 44.06 83 ALA A CA 1
ATOM 629 C C . ALA A 1 83 ? 15.179 0.557 -26.305 1.00 44.06 83 ALA A C 1
ATOM 631 O O . ALA A 1 83 ? 14.015 0.832 -26.596 1.00 44.06 83 ALA A O 1
ATOM 632 N N . LYS A 1 84 ? 15.678 -0.672 -26.507 1.00 43.22 84 LYS A N 1
ATOM 633 C CA . LYS A 1 84 ? 14.916 -1.793 -27.099 1.00 43.22 84 LYS A CA 1
ATOM 634 C C . LYS A 1 84 ? 14.527 -2.882 -26.110 1.00 43.22 84 LYS A C 1
ATOM 636 O O . LYS A 1 84 ? 13.847 -3.833 -26.493 1.00 43.22 84 LYS A O 1
ATOM 641 N N . PHE A 1 85 ? 14.930 -2.766 -24.850 1.00 45.56 85 PHE A N 1
ATOM 642 C CA . PHE A 1 85 ? 14.580 -3.758 -23.849 1.00 45.56 85 PHE A CA 1
ATOM 643 C C . PHE A 1 85 ? 13.144 -3.489 -23.373 1.00 45.56 85 PHE A C 1
ATOM 645 O O . PHE A 1 85 ? 12.874 -2.400 -22.862 1.00 45.56 85 PHE A O 1
ATOM 652 N N . PRO A 1 86 ? 12.188 -4.427 -23.520 1.00 48.16 86 PRO A N 1
ATOM 653 C CA . PRO A 1 86 ? 10.808 -4.231 -23.084 1.00 48.16 86 PRO A CA 1
ATOM 654 C C . PRO A 1 86 ? 10.703 -4.359 -21.553 1.00 48.16 86 PRO A C 1
ATOM 656 O O . PRO A 1 86 ? 9.960 -5.189 -21.032 1.00 48.16 86 PRO A O 1
ATOM 659 N N . ILE A 1 87 ? 11.453 -3.528 -20.822 1.00 52.62 87 ILE A N 1
ATOM 660 C CA . ILE A 1 87 ? 11.459 -3.422 -19.356 1.00 52.62 87 ILE A CA 1
ATOM 661 C C . ILE A 1 87 ? 10.042 -3.110 -18.864 1.00 52.62 87 ILE A C 1
ATOM 663 O O . ILE A 1 87 ? 9.600 -3.666 -17.862 1.00 52.62 87 ILE A O 1
ATOM 667 N N . GLU A 1 88 ? 9.291 -2.300 -19.621 1.00 49.38 88 GLU A N 1
ATOM 668 C CA . GLU A 1 88 ? 7.897 -1.959 -19.319 1.00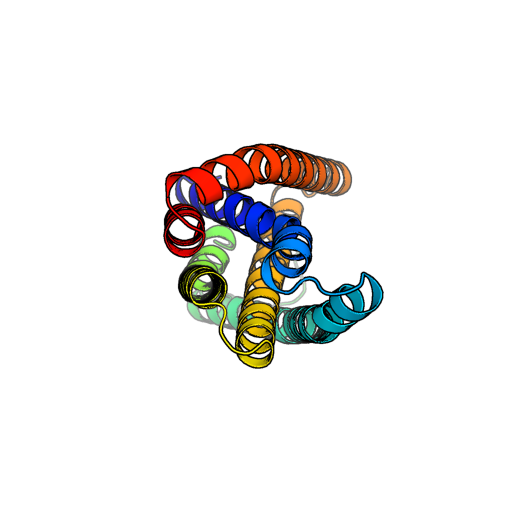 49.38 88 GLU A CA 1
ATOM 669 C C . GLU A 1 88 ? 7.005 -3.217 -19.311 1.00 49.38 88 GLU A C 1
ATOM 671 O O . GLU A 1 88 ? 6.281 -3.437 -18.346 1.00 49.38 88 GLU A O 1
ATOM 676 N N . ARG A 1 89 ? 7.109 -4.116 -20.307 1.00 52.81 89 ARG A N 1
ATOM 677 C CA . ARG A 1 89 ? 6.323 -5.371 -20.326 1.00 52.81 89 ARG A CA 1
ATOM 678 C C . ARG A 1 89 ? 6.813 -6.384 -19.289 1.00 52.81 89 ARG A C 1
ATOM 680 O O . ARG A 1 89 ? 6.001 -6.990 -18.601 1.00 52.81 89 ARG A O 1
ATOM 687 N N . ALA A 1 90 ? 8.129 -6.513 -19.136 1.00 50.16 90 ALA A N 1
ATOM 688 C CA . ALA A 1 90 ? 8.764 -7.429 -18.191 1.00 50.16 90 ALA A CA 1
ATOM 689 C C . ALA A 1 90 ? 8.404 -7.136 -16.727 1.00 50.16 90 ALA A C 1
ATOM 691 O O . ALA A 1 90 ? 8.227 -8.060 -15.930 1.00 50.16 90 ALA A O 1
ATOM 692 N N . ARG A 1 91 ? 8.304 -5.848 -16.364 1.00 57.62 91 ARG A N 1
ATOM 693 C CA . ARG A 1 91 ? 7.883 -5.430 -15.023 1.00 57.62 91 ARG A CA 1
ATOM 694 C C . ARG A 1 91 ? 6.365 -5.477 -14.857 1.00 57.62 91 ARG A C 1
ATOM 696 O O . ARG A 1 91 ? 5.917 -5.906 -13.799 1.00 57.62 91 ARG A O 1
ATOM 703 N N . ILE A 1 92 ? 5.580 -5.107 -15.874 1.00 58.72 92 ILE A N 1
ATOM 704 C CA . ILE A 1 92 ? 4.108 -5.162 -15.806 1.00 58.72 92 ILE A CA 1
ATOM 705 C C . ILE A 1 92 ? 3.607 -6.598 -15.580 1.00 58.72 92 ILE A C 1
ATOM 707 O O . ILE A 1 92 ? 2.731 -6.790 -14.740 1.00 58.72 92 ILE A O 1
ATOM 711 N N . ASP A 1 93 ? 4.193 -7.609 -16.231 1.00 60.12 93 ASP A N 1
ATOM 712 C CA . ASP A 1 93 ? 3.757 -9.010 -16.082 1.00 60.12 93 ASP A CA 1
ATOM 713 C C . ASP A 1 93 ? 3.941 -9.571 -14.663 1.00 60.12 93 ASP A C 1
ATOM 715 O O . ASP A 1 93 ? 3.122 -10.366 -14.208 1.00 60.12 93 ASP A O 1
ATOM 719 N N . ILE A 1 94 ? 4.970 -9.133 -13.929 1.00 60.88 94 ILE A N 1
ATOM 720 C CA . ILE A 1 94 ? 5.144 -9.500 -12.513 1.00 60.88 94 ILE A CA 1
ATOM 721 C C . ILE A 1 94 ? 4.256 -8.671 -11.593 1.00 60.88 94 ILE A C 1
ATOM 723 O O . ILE A 1 94 ? 3.820 -9.162 -10.557 1.00 60.88 94 ILE A O 1
ATOM 727 N N . VAL A 1 95 ? 3.960 -7.427 -11.951 1.00 64.94 95 VAL A N 1
ATOM 728 C CA . VAL A 1 95 ? 3.134 -6.558 -11.111 1.00 64.94 95 VAL A CA 1
ATOM 729 C C . VAL A 1 95 ? 1.687 -7.062 -11.043 1.00 64.94 95 VAL A C 1
ATOM 731 O O . VAL A 1 95 ? 1.072 -6.940 -9.992 1.00 64.94 95 VAL A O 1
ATOM 734 N N . TRP A 1 96 ? 1.164 -7.720 -12.083 1.00 68.06 96 TRP A N 1
ATOM 735 C CA . TRP A 1 96 ? -0.185 -8.307 -12.068 1.00 68.06 96 TRP A CA 1
ATOM 736 C C . TRP A 1 96 ? -0.448 -9.293 -10.914 1.00 68.06 96 TRP A C 1
ATOM 738 O O . TRP A 1 96 ? -1.387 -9.054 -10.156 1.00 68.06 96 TRP A O 1
ATOM 748 N N . PRO A 1 97 ? 0.335 -10.371 -10.705 1.00 70.38 97 PRO A N 1
ATOM 749 C CA . PRO A 1 97 ? 0.120 -11.272 -9.572 1.00 70.38 97 PRO A CA 1
ATOM 750 C C . PRO A 1 97 ? 0.293 -10.576 -8.218 1.00 70.38 97 PRO A C 1
ATOM 752 O O . PRO A 1 97 ? -0.461 -10.874 -7.295 1.00 70.38 97 PRO A O 1
ATOM 755 N N . LEU A 1 98 ? 1.214 -9.611 -8.096 1.00 69.94 98 LEU A N 1
ATOM 756 C CA . LEU A 1 98 ? 1.325 -8.807 -6.875 1.00 69.94 98 LEU A CA 1
ATOM 757 C C . LEU A 1 98 ? 0.073 -7.946 -6.644 1.00 69.94 98 LEU A C 1
ATOM 759 O O . LEU A 1 98 ? -0.369 -7.815 -5.502 1.00 69.94 98 LEU A O 1
ATOM 763 N N . ILE A 1 99 ? -0.519 -7.404 -7.715 1.00 71.06 99 ILE A N 1
ATOM 764 C CA . ILE A 1 99 ? -1.779 -6.661 -7.659 1.00 71.06 99 ILE A CA 1
ATOM 765 C C . ILE A 1 99 ? -2.918 -7.567 -7.177 1.00 71.06 99 ILE A C 1
ATOM 767 O O . ILE A 1 99 ? -3.656 -7.202 -6.271 1.00 71.06 99 ILE A O 1
ATOM 771 N N . TYR A 1 100 ? -3.045 -8.776 -7.721 1.00 77.50 100 TYR A N 1
ATOM 772 C CA . TYR A 1 100 ? -4.100 -9.690 -7.283 1.00 77.50 100 TYR A CA 1
ATOM 773 C C . TYR A 1 100 ? -3.962 -10.050 -5.802 1.00 77.50 100 TYR A C 1
ATOM 775 O O . TYR A 1 100 ? -4.934 -9.958 -5.057 1.00 77.50 100 TYR A O 1
ATOM 783 N N . VAL A 1 101 ? -2.756 -10.403 -5.347 1.00 78.50 101 VAL A N 1
ATOM 784 C CA . VAL A 1 101 ? -2.533 -10.766 -3.939 1.00 78.50 101 VAL A CA 1
ATOM 785 C C . VAL A 1 101 ? -2.798 -9.584 -3.006 1.00 78.50 101 VAL A C 1
ATOM 787 O O . VAL A 1 101 ? -3.435 -9.759 -1.967 1.00 78.50 101 VAL A O 1
ATOM 790 N N . GLY A 1 102 ? -2.369 -8.375 -3.380 1.00 73.12 102 GLY A N 1
ATOM 791 C CA . GLY A 1 102 ? -2.683 -7.177 -2.607 1.00 73.12 102 GLY A CA 1
ATOM 792 C C . GLY A 1 102 ? -4.182 -6.861 -2.595 1.00 73.12 102 GLY A C 1
ATOM 793 O O . GLY A 1 102 ? -4.696 -6.496 -1.541 1.00 73.12 102 GLY A O 1
ATOM 794 N N . ALA A 1 103 ? -4.909 -7.090 -3.692 1.00 75.44 103 ALA A N 1
ATOM 795 C CA . ALA A 1 103 ? -6.349 -6.832 -3.771 1.00 75.44 103 ALA A CA 1
ATOM 796 C C . ALA A 1 103 ? -7.096 -7.763 -2.814 1.00 75.44 103 ALA A C 1
ATOM 798 O O . ALA A 1 103 ? -7.850 -7.307 -1.957 1.00 75.44 103 ALA A O 1
ATOM 799 N N . PHE A 1 104 ? -6.790 -9.063 -2.861 1.00 81.75 104 PHE A N 1
ATOM 800 C CA . PHE A 1 104 ? -7.356 -10.040 -1.931 1.00 81.75 104 PHE A CA 1
ATOM 801 C C . PHE A 1 104 ? -7.022 -9.723 -0.471 1.00 81.75 104 PHE A C 1
ATOM 803 O O . PHE A 1 104 ? -7.890 -9.852 0.392 1.00 81.75 104 PHE A O 1
ATOM 810 N N . ALA A 1 105 ? -5.797 -9.276 -0.182 1.00 79.81 105 ALA A N 1
ATOM 811 C CA . ALA A 1 105 ? -5.408 -8.884 1.169 1.00 79.81 105 ALA A CA 1
ATOM 812 C C . ALA A 1 105 ? -6.163 -7.630 1.649 1.00 79.81 105 ALA A C 1
ATOM 814 O O . ALA A 1 105 ? -6.570 -7.574 2.807 1.00 79.81 105 ALA A O 1
ATOM 815 N N . THR A 1 106 ? -6.408 -6.665 0.758 1.00 74.56 106 THR A N 1
ATOM 816 C CA . THR A 1 106 ? -7.136 -5.419 1.055 1.00 74.56 106 THR A CA 1
ATOM 817 C C . THR A 1 106 ? -8.627 -5.679 1.274 1.00 74.56 106 THR A C 1
ATOM 819 O O . THR A 1 106 ? -9.207 -5.190 2.243 1.00 74.56 106 THR A O 1
ATOM 822 N N . ILE A 1 107 ? -9.232 -6.524 0.434 1.00 81.88 107 ILE A N 1
ATOM 823 C CA . ILE A 1 107 ? -10.609 -7.003 0.602 1.00 81.88 107 ILE A CA 1
ATOM 824 C C . ILE A 1 107 ? -10.725 -7.753 1.933 1.00 81.88 107 ILE A C 1
ATOM 826 O O . ILE A 1 107 ? -11.566 -7.417 2.765 1.00 81.88 107 ILE A O 1
ATOM 830 N N . GLY A 1 108 ? -9.838 -8.723 2.181 1.00 80.62 108 GLY A N 1
ATOM 831 C CA . GLY A 1 108 ? -9.810 -9.485 3.429 1.00 80.62 108 GLY A CA 1
ATOM 832 C C . GLY A 1 108 ? -9.650 -8.593 4.660 1.00 80.62 108 GLY A C 1
ATOM 833 O O . GLY A 1 108 ? -10.312 -8.820 5.670 1.00 80.62 108 GLY A O 1
ATOM 834 N N . PHE A 1 109 ? -8.831 -7.543 4.563 1.00 79.62 109 PHE A N 1
ATOM 835 C CA . PHE A 1 109 ? -8.669 -6.544 5.614 1.00 79.62 109 PHE A CA 1
ATOM 836 C C . PHE A 1 109 ? -9.966 -5.772 5.876 1.00 79.62 109 PHE A C 1
ATOM 838 O O . PHE A 1 109 ? -10.375 -5.644 7.030 1.00 79.62 109 PHE A O 1
ATOM 845 N N . GLY A 1 110 ? -10.642 -5.305 4.825 1.00 77.44 110 GLY A N 1
ATOM 846 C CA . GLY A 1 110 ? -11.903 -4.580 4.955 1.00 77.44 110 GLY A CA 1
ATOM 847 C C . GLY A 1 110 ? -13.001 -5.396 5.624 1.00 77.44 110 GLY A C 1
ATOM 848 O O . GLY A 1 110 ? -13.667 -4.909 6.537 1.00 77.44 110 GLY A O 1
ATOM 849 N N . TRP A 1 111 ? -13.144 -6.659 5.219 1.00 82.44 111 TRP A N 1
ATOM 850 C CA . TRP A 1 111 ? -14.101 -7.581 5.829 1.00 82.44 111 TRP A CA 1
ATOM 851 C C . TRP A 1 111 ? -13.727 -7.930 7.272 1.00 82.44 111 TRP A C 1
ATOM 853 O O . TRP A 1 111 ? -14.594 -7.893 8.141 1.00 82.44 111 TRP A O 1
ATOM 863 N N . ALA A 1 112 ? -12.446 -8.184 7.562 1.00 81.12 112 ALA A N 1
ATOM 864 C CA . ALA A 1 112 ? -11.976 -8.446 8.925 1.00 81.12 112 ALA A CA 1
ATOM 865 C C . ALA A 1 112 ? -12.192 -7.246 9.865 1.00 81.12 112 ALA A C 1
ATOM 867 O O . ALA A 1 112 ? -12.487 -7.423 11.052 1.00 81.12 112 ALA A O 1
ATOM 868 N N . ALA A 1 113 ? -12.059 -6.026 9.338 1.00 74.44 113 ALA A N 1
ATOM 869 C CA . ALA A 1 113 ? -12.349 -4.802 10.067 1.00 74.44 113 ALA A CA 1
ATOM 870 C C . ALA A 1 113 ? -13.855 -4.629 10.324 1.00 74.44 113 ALA A C 1
ATOM 872 O O . ALA A 1 113 ? -14.242 -4.264 11.435 1.00 74.44 113 ALA A O 1
ATOM 873 N N . GLU A 1 114 ? -14.711 -4.939 9.344 1.00 77.94 114 GLU A N 1
ATOM 874 C CA . GLU A 1 114 ? -16.170 -4.884 9.503 1.00 77.94 114 GLU A CA 1
ATOM 875 C C . GLU A 1 114 ? -16.682 -5.892 10.541 1.00 77.94 114 GLU A C 1
ATOM 877 O O . GLU A 1 114 ? -17.492 -5.541 11.400 1.00 77.94 114 GLU A O 1
ATOM 882 N N . THR A 1 115 ? -16.147 -7.117 10.547 1.00 78.00 115 THR A N 1
ATOM 883 C CA . THR A 1 115 ? -16.519 -8.156 11.521 1.00 78.00 115 THR A CA 1
ATOM 884 C C . THR A 1 115 ? -15.872 -7.985 12.897 1.00 78.00 115 THR A C 1
ATOM 886 O O . THR A 1 115 ? -16.092 -8.823 13.772 1.00 78.00 115 THR A O 1
ATOM 889 N N . LYS A 1 116 ? -15.082 -6.920 13.118 1.00 72.31 116 LYS A N 1
ATOM 890 C CA . LYS A 1 116 ? -14.348 -6.652 14.372 1.00 72.31 116 LYS A CA 1
ATOM 891 C C . LYS A 1 116 ? -13.565 -7.874 14.876 1.00 72.31 116 LYS A C 1
ATOM 893 O O . LYS A 1 116 ? -13.614 -8.217 16.057 1.00 72.31 116 LYS A O 1
ATOM 898 N N . THR A 1 117 ? -12.863 -8.560 13.974 1.00 73.81 117 THR A N 1
ATOM 899 C CA . THR A 1 117 ? -12.155 -9.821 14.264 1.00 73.81 117 THR A CA 1
ATOM 900 C C . THR A 1 117 ? -10.987 -9.619 15.249 1.00 73.81 117 THR A C 1
ATOM 902 O O . THR A 1 117 ? -10.682 -8.510 15.667 1.00 73.81 117 THR A O 1
ATOM 905 N N . HIS A 1 118 ? -10.288 -10.663 15.691 1.00 78.06 118 HIS A N 1
ATOM 906 C CA . HIS A 1 118 ? -9.100 -10.477 16.532 1.00 78.06 118 HIS A CA 1
ATOM 907 C C . HIS A 1 118 ? -8.029 -9.602 15.854 1.00 78.06 118 HIS A C 1
ATOM 909 O O . HIS A 1 118 ? -7.707 -9.798 14.683 1.00 78.06 118 HIS A O 1
ATOM 915 N N . LEU A 1 119 ? -7.410 -8.701 16.630 1.00 75.38 119 LEU A N 1
ATOM 916 C CA . LEU A 1 119 ? -6.346 -7.788 16.183 1.00 75.38 119 LEU A CA 1
ATOM 917 C C . LEU A 1 119 ? -5.199 -8.513 15.454 1.00 75.38 119 LEU A C 1
ATOM 919 O O . LEU A 1 119 ? -4.629 -7.978 14.510 1.00 75.38 119 LEU A O 1
ATOM 923 N N . ALA A 1 120 ? -4.890 -9.749 15.856 1.00 80.19 120 ALA A N 1
ATOM 924 C CA . ALA A 1 120 ? -3.874 -10.582 15.215 1.00 80.19 120 ALA A CA 1
ATOM 925 C C . ALA A 1 120 ? -4.155 -10.834 13.722 1.00 80.19 120 ALA A C 1
ATOM 927 O O . ALA A 1 120 ? -3.226 -10.823 12.920 1.00 80.19 120 ALA A O 1
ATOM 928 N N . VAL A 1 121 ? -5.424 -11.013 13.340 1.00 80.44 121 VAL A N 1
ATOM 929 C CA . VAL A 1 121 ? -5.818 -11.231 11.939 1.00 80.44 121 VAL A CA 1
ATOM 930 C C . VAL A 1 121 ? -5.580 -9.968 11.122 1.00 80.44 121 VAL A C 1
ATOM 932 O O . VAL A 1 121 ? -4.994 -10.052 10.044 1.00 80.44 121 VAL A O 1
ATOM 935 N N . LEU A 1 122 ? -5.949 -8.799 11.665 1.00 79.12 122 LEU A N 1
ATOM 936 C CA . LEU A 1 122 ? -5.637 -7.521 11.027 1.00 79.12 122 LEU A CA 1
ATOM 937 C C . LEU A 1 122 ? -4.125 -7.387 10.841 1.00 79.12 122 LEU A C 1
ATOM 939 O O . LEU A 1 122 ? -3.698 -7.160 9.724 1.00 79.12 122 LEU A O 1
ATOM 943 N N . LEU A 1 123 ? -3.313 -7.624 11.876 1.00 80.88 123 LEU A N 1
ATOM 944 C CA . LEU A 1 123 ? -1.849 -7.493 11.797 1.00 80.88 123 LEU A CA 1
ATOM 945 C C . LEU A 1 123 ? -1.213 -8.391 10.725 1.00 80.88 123 LEU A C 1
ATOM 947 O O . LEU A 1 123 ? -0.294 -7.951 10.035 1.00 80.88 123 LEU A O 1
ATOM 951 N N . ILE A 1 124 ? -1.696 -9.627 10.569 1.00 84.69 124 ILE A N 1
ATOM 952 C CA . ILE A 1 124 ? -1.219 -10.550 9.528 1.00 84.69 124 ILE A CA 1
ATOM 953 C C . ILE A 1 124 ? -1.604 -10.033 8.138 1.00 84.69 124 ILE A C 1
ATOM 955 O O . ILE A 1 124 ? -0.763 -10.004 7.240 1.00 84.69 124 ILE A O 1
ATOM 959 N N . LEU A 1 125 ? -2.848 -9.584 7.959 1.00 82.12 125 LEU A N 1
ATOM 960 C CA . LEU A 1 125 ? -3.307 -9.013 6.692 1.00 82.12 125 LEU A CA 1
ATOM 961 C C . LEU A 1 125 ? -2.532 -7.739 6.349 1.00 82.12 125 LEU A C 1
ATOM 963 O O . LEU A 1 125 ? -2.066 -7.603 5.220 1.00 82.12 125 LEU A O 1
ATOM 967 N N . THR A 1 126 ? -2.289 -6.858 7.322 1.00 79.69 126 THR A N 1
ATOM 968 C CA . THR A 1 126 ? -1.492 -5.650 7.108 1.00 79.69 126 THR A CA 1
ATOM 969 C C . THR A 1 126 ? -0.031 -5.973 6.797 1.00 79.69 126 THR A C 1
ATOM 971 O O . THR A 1 126 ? 0.580 -5.274 5.995 1.00 79.69 126 THR A O 1
ATOM 974 N N . PHE A 1 127 ? 0.541 -7.026 7.391 1.00 83.88 127 PHE A N 1
ATOM 975 C CA . PHE A 1 127 ? 1.887 -7.505 7.061 1.00 83.88 127 PHE A CA 1
ATOM 976 C C . PHE A 1 127 ? 1.967 -7.985 5.607 1.00 83.88 127 PHE A C 1
ATOM 978 O O . PHE A 1 127 ? 2.868 -7.580 4.872 1.00 83.88 127 PHE A O 1
ATOM 985 N N . ILE A 1 128 ? 1.001 -8.804 5.179 1.00 82.56 128 ILE A N 1
ATOM 986 C CA . ILE A 1 128 ? 0.897 -9.289 3.798 1.00 82.56 128 ILE A CA 1
ATOM 987 C C . ILE A 1 128 ? 0.744 -8.096 2.849 1.00 82.56 128 ILE A C 1
ATOM 989 O O . ILE A 1 128 ? 1.522 -7.958 1.907 1.00 82.56 128 ILE A O 1
ATOM 993 N N . MET A 1 129 ? -0.185 -7.182 3.137 1.00 78.88 129 MET A N 1
ATOM 994 C CA . MET A 1 129 ? -0.362 -5.957 2.358 1.00 78.88 129 MET A CA 1
ATOM 995 C C . MET A 1 129 ? 0.935 -5.148 2.272 1.00 78.88 129 MET A C 1
ATOM 997 O O . MET A 1 129 ? 1.329 -4.766 1.175 1.00 78.88 129 MET A O 1
ATOM 1001 N N . ALA A 1 130 ? 1.635 -4.922 3.388 1.00 80.50 130 ALA A N 1
ATOM 1002 C CA . ALA A 1 130 ? 2.895 -4.177 3.412 1.00 80.50 130 ALA A CA 1
ATOM 1003 C C . ALA A 1 130 ? 3.965 -4.826 2.528 1.00 80.50 130 ALA A C 1
ATOM 1005 O O . ALA A 1 130 ? 4.700 -4.124 1.825 1.00 80.50 130 ALA A O 1
ATOM 1006 N N . LEU A 1 131 ? 4.029 -6.161 2.549 1.00 80.50 131 LEU A N 1
ATOM 1007 C CA . LEU A 1 131 ? 4.990 -6.944 1.787 1.00 80.50 131 LEU A CA 1
ATOM 1008 C C . LEU A 1 131 ? 4.773 -6.795 0.277 1.00 80.50 131 LEU A C 1
ATOM 1010 O O . LEU A 1 131 ? 5.721 -6.540 -0.464 1.00 80.50 131 LEU A O 1
ATOM 1014 N N . PHE A 1 132 ? 3.532 -6.892 -0.192 1.00 78.00 132 PHE A N 1
ATOM 1015 C CA . PHE A 1 132 ? 3.226 -6.782 -1.621 1.00 78.00 132 PHE A CA 1
ATOM 1016 C C . PHE A 1 132 ? 3.169 -5.325 -2.109 1.00 78.00 132 PHE A C 1
ATOM 1018 O O . PHE A 1 132 ? 3.686 -5.011 -3.184 1.00 78.00 132 PHE A O 1
ATOM 1025 N N . LEU A 1 133 ? 2.635 -4.404 -1.301 1.00 74.12 133 LEU A N 1
ATOM 1026 C CA . LEU A 1 133 ? 2.506 -2.984 -1.647 1.00 74.12 133 LEU A CA 1
ATOM 1027 C C . LEU A 1 133 ? 3.873 -2.316 -1.824 1.00 74.12 133 LEU A C 1
ATOM 1029 O O . LEU A 1 133 ? 4.084 -1.550 -2.766 1.00 74.12 133 LEU A O 1
ATOM 1033 N N . THR A 1 134 ? 4.817 -2.630 -0.936 1.00 78.56 134 THR A N 1
ATOM 1034 C CA . THR A 1 134 ? 6.165 -2.052 -0.971 1.00 78.56 134 THR A CA 1
ATOM 1035 C C . THR A 1 134 ? 6.961 -2.566 -2.178 1.00 78.56 134 THR A C 1
ATOM 1037 O O . THR A 1 134 ? 7.738 -1.813 -2.772 1.00 78.56 134 THR A O 1
ATOM 1040 N N . ALA A 1 135 ? 6.718 -3.805 -2.611 1.00 75.50 135 ALA A N 1
ATOM 1041 C CA . ALA A 1 135 ? 7.335 -4.401 -3.795 1.00 75.50 135 ALA A CA 1
ATOM 1042 C C . ALA A 1 135 ? 6.808 -3.748 -5.087 1.00 75.50 135 ALA A C 1
ATOM 1044 O O . ALA A 1 135 ? 7.589 -3.343 -5.957 1.00 75.50 135 ALA A O 1
ATOM 1045 N N . CYS A 1 136 ? 5.488 -3.547 -5.176 1.00 73.94 136 CYS A N 1
ATOM 1046 C CA . CYS A 1 136 ? 4.866 -2.788 -6.262 1.00 73.94 136 CYS A CA 1
ATOM 1047 C C . CYS A 1 136 ? 5.384 -1.344 -6.320 1.00 73.94 136 CYS A C 1
ATOM 1049 O O . CYS A 1 136 ? 5.772 -0.874 -7.390 1.00 73.94 136 CYS A O 1
ATOM 1051 N N . TYR A 1 137 ? 5.454 -0.656 -5.175 1.00 75.12 137 TYR A N 1
ATOM 1052 C CA . TYR A 1 137 ? 5.934 0.725 -5.105 1.00 75.12 137 TYR A CA 1
ATOM 1053 C C . TYR A 1 137 ? 7.372 0.870 -5.603 1.00 75.12 137 TYR A C 1
ATOM 1055 O O . TYR A 1 137 ? 7.646 1.716 -6.453 1.00 75.12 137 TYR A O 1
ATOM 1063 N N . ASN A 1 138 ? 8.285 0.024 -5.118 1.00 76.06 138 ASN A N 1
ATOM 1064 C CA . ASN A 1 138 ? 9.676 0.053 -5.566 1.00 76.06 138 ASN A CA 1
ATOM 1065 C C . ASN A 1 138 ? 9.787 -0.209 -7.071 1.00 76.06 138 ASN A C 1
ATOM 1067 O O . ASN A 1 138 ? 10.563 0.454 -7.755 1.00 76.06 138 ASN A O 1
ATOM 1071 N N . SER A 1 139 ? 8.963 -1.115 -7.606 1.00 71.69 139 SER A N 1
ATOM 1072 C CA . SER A 1 139 ? 8.928 -1.403 -9.041 1.00 71.69 139 SER A CA 1
ATOM 1073 C C . SER A 1 139 ? 8.487 -0.209 -9.885 1.00 71.69 139 SER A C 1
ATOM 1075 O O . SER A 1 139 ? 9.096 0.058 -10.919 1.00 71.69 139 SER A O 1
ATOM 1077 N N . MET A 1 140 ? 7.462 0.521 -9.442 1.00 71.75 140 MET A N 1
ATOM 1078 C CA . MET A 1 140 ? 6.988 1.722 -10.133 1.00 71.75 140 MET A CA 1
ATOM 1079 C C . MET A 1 140 ? 7.971 2.881 -10.004 1.00 71.75 140 MET A C 1
ATOM 1081 O O . MET A 1 140 ? 8.197 3.594 -10.976 1.00 71.75 140 MET A O 1
ATOM 1085 N N . ASN A 1 141 ? 8.585 3.054 -8.832 1.00 74.38 141 ASN A N 1
ATOM 1086 C CA . ASN A 1 141 ? 9.573 4.106 -8.622 1.00 74.38 141 ASN A CA 1
ATOM 1087 C C . ASN A 1 141 ? 10.818 3.889 -9.497 1.00 74.38 141 ASN A C 1
ATOM 1089 O O . ASN A 1 141 ? 11.315 4.840 -10.092 1.00 74.38 141 ASN A O 1
ATOM 1093 N N . LEU A 1 142 ? 11.268 2.635 -9.650 1.00 74.00 142 LEU A N 1
ATOM 1094 C CA . LEU A 1 142 ? 12.318 2.292 -10.615 1.00 74.00 142 LEU A CA 1
ATOM 1095 C C . LEU A 1 142 ? 11.891 2.620 -12.047 1.00 74.00 142 LEU A C 1
ATOM 1097 O O . LEU A 1 142 ? 12.624 3.303 -12.747 1.00 74.00 142 LEU A O 1
ATOM 1101 N N . LEU A 1 143 ? 10.688 2.204 -12.460 1.00 71.00 143 LEU A N 1
ATOM 1102 C CA . LEU A 1 143 ? 10.177 2.492 -13.804 1.00 71.00 143 LEU A CA 1
ATOM 1103 C C . LEU A 1 143 ? 10.108 4.001 -14.084 1.00 71.00 143 LEU A C 1
ATOM 1105 O O . LEU A 1 143 ? 10.402 4.441 -15.189 1.00 71.00 143 LEU A O 1
ATOM 1109 N N . LEU A 1 144 ? 9.726 4.796 -13.085 1.00 71.25 144 LEU A N 1
ATOM 1110 C CA . LEU A 1 144 ? 9.650 6.248 -13.189 1.00 71.25 144 LEU A CA 1
ATOM 1111 C C . LEU A 1 144 ? 11.035 6.876 -13.417 1.00 71.25 144 LEU A C 1
ATOM 1113 O O . LEU A 1 144 ? 11.176 7.760 -14.259 1.00 71.25 144 LEU A O 1
ATOM 1117 N N . VAL A 1 145 ? 12.049 6.405 -12.689 1.00 71.25 145 VAL A N 1
ATOM 1118 C CA . VAL A 1 145 ? 13.448 6.829 -12.860 1.00 71.25 145 VAL A CA 1
ATOM 1119 C C . VAL A 1 145 ? 13.988 6.378 -14.220 1.00 71.25 145 VAL A C 1
ATOM 1121 O O . VAL A 1 145 ? 14.627 7.174 -14.905 1.00 71.25 145 VAL A O 1
ATOM 1124 N N . ASP A 1 146 ? 13.661 5.153 -14.641 1.00 70.56 146 ASP A N 1
ATOM 1125 C CA . ASP A 1 146 ? 14.048 4.589 -15.938 1.00 70.56 146 ASP A CA 1
ATOM 1126 C C . ASP A 1 146 ? 13.411 5.365 -17.116 1.00 70.56 146 ASP A C 1
ATOM 1128 O O . ASP A 1 146 ? 14.057 5.561 -18.144 1.00 70.56 146 ASP A O 1
ATOM 1132 N N . LEU A 1 147 ? 12.164 5.847 -16.981 1.00 69.56 147 LEU A N 1
ATOM 1133 C CA . LEU A 1 147 ? 11.481 6.663 -18.002 1.00 69.56 147 LEU A CA 1
ATOM 1134 C C . LEU A 1 147 ? 11.971 8.119 -18.058 1.00 69.56 147 LEU A C 1
ATOM 1136 O O . LEU A 1 147 ? 11.882 8.744 -19.116 1.00 69.56 147 LEU A O 1
ATOM 1140 N N . TYR A 1 148 ? 12.459 8.670 -16.942 1.00 73.62 148 TYR A N 1
ATOM 1141 C CA . TYR A 1 148 ? 12.897 10.067 -16.830 1.00 73.62 148 TYR A CA 1
ATOM 1142 C C . TYR A 1 148 ? 14.357 10.195 -16.348 1.00 73.62 148 TYR A C 1
ATOM 1144 O O . TYR A 1 148 ? 14.617 10.853 -15.333 1.00 73.62 148 TYR A O 1
ATOM 1152 N N . PRO A 1 149 ? 15.341 9.652 -17.094 1.00 70.44 149 PRO A N 1
ATOM 1153 C CA . PRO A 1 149 ? 16.744 9.626 -16.670 1.00 70.44 149 PRO A CA 1
ATOM 1154 C C . PRO A 1 149 ? 17.375 11.024 -16.563 1.00 70.44 149 PRO A C 1
ATOM 1156 O O . PRO A 1 149 ? 18.274 11.237 -15.756 1.00 70.44 149 PRO A O 1
ATOM 1159 N N . ASN A 1 150 ? 16.871 12.006 -17.320 1.00 76.00 150 ASN A N 1
ATOM 1160 C CA . ASN A 1 150 ? 17.373 13.386 -17.300 1.00 76.00 150 ASN A CA 1
ATOM 1161 C C . ASN A 1 150 ? 16.886 14.205 -16.090 1.00 76.00 150 ASN A C 1
ATOM 1163 O O . ASN A 1 150 ? 17.412 15.284 -15.826 1.00 76.00 150 ASN A O 1
ATOM 1167 N N . SER A 1 151 ? 15.845 13.762 -15.374 1.00 78.75 151 SER A N 1
ATOM 1168 C CA . SER A 1 151 ? 15.280 14.496 -14.226 1.00 78.75 151 SER A CA 1
ATOM 1169 C C . SER A 1 151 ? 14.587 13.567 -13.210 1.00 78.75 151 SER A C 1
ATOM 1171 O O . SER A 1 151 ? 13.397 13.740 -12.918 1.00 78.75 151 SER A O 1
ATOM 1173 N N . PRO A 1 152 ? 15.309 12.590 -12.627 1.00 77.25 152 PRO A N 1
ATOM 1174 C CA . PRO A 1 152 ? 14.723 11.590 -11.731 1.00 77.25 152 PRO A CA 1
ATOM 1175 C C . PRO A 1 152 ? 14.224 12.190 -10.408 1.00 77.25 152 PRO A C 1
ATOM 1177 O O . PRO A 1 152 ? 13.264 11.689 -9.818 1.00 77.25 152 PRO A O 1
ATOM 1180 N N . SER A 1 153 ? 14.830 13.289 -9.949 1.00 80.75 153 SER A N 1
ATOM 1181 C CA . SER A 1 153 ? 14.408 14.024 -8.751 1.00 80.75 153 SER A CA 1
ATOM 1182 C C . SER A 1 153 ? 13.035 14.674 -8.936 1.00 80.75 153 SER A C 1
ATOM 1184 O O . SER A 1 153 ? 12.160 14.504 -8.089 1.00 80.75 153 SER A O 1
ATOM 1186 N N . THR A 1 154 ? 12.815 15.356 -10.064 1.00 83.56 154 THR A N 1
ATOM 1187 C CA . THR A 1 154 ? 11.531 15.980 -10.416 1.00 83.56 154 THR A CA 1
ATOM 1188 C C . THR A 1 154 ? 10.437 14.933 -10.579 1.00 83.56 154 THR A C 1
ATOM 1190 O O . THR A 1 154 ? 9.336 15.111 -10.058 1.00 83.56 154 THR A O 1
ATOM 1193 N N . ALA A 1 155 ? 10.748 13.813 -11.239 1.00 78.88 155 ALA A N 1
ATOM 1194 C CA . ALA A 1 155 ? 9.816 12.701 -11.377 1.00 78.88 155 ALA A CA 1
ATOM 1195 C C . ALA A 1 155 ? 9.434 12.129 -9.998 1.00 78.88 155 ALA A C 1
ATOM 1197 O O . ALA A 1 155 ? 8.250 12.015 -9.677 1.00 78.88 155 ALA A O 1
ATOM 1198 N N . SER A 1 156 ? 10.419 11.867 -9.134 1.00 78.38 156 SER A N 1
ATOM 1199 C CA . SER A 1 156 ? 10.181 11.370 -7.770 1.00 78.38 156 SER A CA 1
ATOM 1200 C C . SER A 1 156 ? 9.354 12.347 -6.923 1.00 78.38 156 SER A C 1
ATOM 1202 O O . SER A 1 156 ? 8.466 11.927 -6.180 1.00 78.38 156 SER A O 1
ATOM 1204 N N . ALA A 1 157 ? 9.604 13.654 -7.051 1.00 81.94 157 ALA A N 1
ATOM 1205 C CA . ALA A 1 157 ? 8.837 14.691 -6.364 1.00 81.94 157 ALA A CA 1
ATOM 1206 C C . ALA A 1 157 ? 7.378 14.731 -6.841 1.00 81.94 157 ALA A C 1
ATOM 1208 O O . ALA A 1 157 ? 6.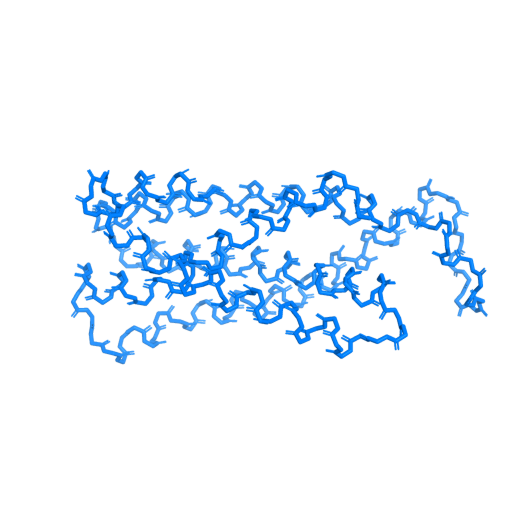467 14.738 -6.012 1.00 81.94 157 ALA A O 1
ATOM 1209 N N . ALA A 1 158 ? 7.148 14.680 -8.157 1.00 83.00 158 ALA A N 1
ATOM 1210 C CA . ALA A 1 158 ? 5.808 14.605 -8.731 1.00 83.00 158 ALA A CA 1
ATOM 1211 C C . ALA A 1 158 ? 5.069 13.338 -8.275 1.00 83.00 158 ALA A C 1
ATOM 1213 O O . ALA A 1 158 ? 3.903 13.409 -7.897 1.00 83.00 158 ALA A O 1
ATOM 1214 N N . ASN A 1 159 ? 5.751 12.190 -8.223 1.00 82.12 159 ASN A N 1
ATOM 1215 C CA . ASN A 1 159 ? 5.156 10.944 -7.747 1.00 82.12 159 ASN A CA 1
ATOM 1216 C C . ASN A 1 159 ? 4.735 11.022 -6.270 1.00 82.12 159 ASN A C 1
ATOM 1218 O O . ASN A 1 159 ? 3.626 10.618 -5.919 1.00 82.12 159 ASN A O 1
ATOM 1222 N N . ASN A 1 160 ? 5.585 11.585 -5.406 1.00 83.69 160 ASN A N 1
ATOM 1223 C CA . ASN A 1 160 ? 5.242 11.797 -3.999 1.00 83.69 160 ASN A CA 1
ATOM 1224 C C . ASN A 1 160 ? 4.094 12.799 -3.827 1.00 83.69 160 ASN A C 1
ATOM 1226 O O . ASN A 1 160 ? 3.221 12.575 -2.992 1.00 83.69 160 ASN A O 1
ATOM 1230 N N . LEU A 1 161 ? 4.052 13.868 -4.629 1.00 83.69 161 LEU A N 1
ATOM 1231 C CA . LEU A 1 161 ? 2.951 14.830 -4.603 1.00 83.69 161 LEU A CA 1
ATOM 1232 C C . LEU A 1 161 ? 1.622 14.164 -4.974 1.00 83.69 161 LEU A C 1
ATOM 1234 O O . LEU A 1 161 ? 0.653 14.275 -4.224 1.00 83.69 161 LEU A O 1
ATOM 1238 N N . THR A 1 162 ? 1.583 13.429 -6.086 1.00 81.00 162 THR A N 1
ATOM 1239 C CA . THR A 1 162 ? 0.380 12.718 -6.535 1.00 81.00 162 THR A CA 1
ATOM 1240 C C . THR A 1 162 ? -0.073 11.706 -5.487 1.00 81.00 162 THR A C 1
ATOM 1242 O O . THR A 1 162 ? -1.248 11.668 -5.132 1.00 81.00 162 THR A O 1
ATOM 1245 N N . ARG A 1 163 ? 0.862 10.948 -4.903 1.00 76.69 163 ARG A N 1
ATOM 1246 C CA . ARG A 1 163 ? 0.591 10.027 -3.790 1.00 76.69 163 ARG A CA 1
ATOM 1247 C C . ARG A 1 163 ? -0.047 10.730 -2.593 1.00 76.69 163 ARG A C 1
ATOM 1249 O O . ARG A 1 163 ? -1.043 10.235 -2.074 1.00 76.69 163 ARG A O 1
ATOM 1256 N N . CYS A 1 164 ? 0.485 11.873 -2.167 1.00 82.44 164 CYS A N 1
ATOM 1257 C CA . CYS A 1 164 ? -0.075 12.637 -1.051 1.00 82.44 164 CYS A CA 1
ATOM 1258 C C . CYS A 1 164 ? -1.470 13.193 -1.369 1.00 82.44 164 CYS A C 1
ATOM 1260 O O . CYS A 1 164 ? -2.354 13.127 -0.520 1.00 82.44 164 CYS A O 1
ATOM 1262 N N . LEU A 1 165 ? -1.691 13.696 -2.587 1.00 83.44 165 LEU A N 1
ATOM 1263 C CA . LEU A 1 165 ? -2.999 14.192 -3.023 1.00 83.44 165 LEU A CA 1
ATOM 1264 C C . LEU A 1 165 ? -4.048 13.074 -3.064 1.00 83.44 165 LEU A C 1
ATOM 1266 O O . LEU A 1 165 ? -5.172 13.274 -2.609 1.00 83.44 165 LEU A O 1
ATOM 1270 N N . MET A 1 166 ? -3.677 11.888 -3.550 1.00 80.25 166 MET A N 1
ATOM 1271 C CA . MET A 1 166 ? -4.562 10.719 -3.589 1.00 80.25 166 MET A CA 1
ATOM 1272 C C . MET A 1 166 ? -4.834 10.168 -2.186 1.00 80.25 166 MET A C 1
ATOM 1274 O O . MET A 1 166 ? -5.974 9.837 -1.873 1.00 80.25 166 MET A O 1
ATOM 1278 N N . ALA A 1 167 ? -3.832 10.152 -1.303 1.00 77.81 167 ALA A N 1
ATOM 1279 C CA . ALA A 1 167 ? -4.028 9.804 0.102 1.00 77.81 167 ALA A CA 1
ATOM 1280 C C . ALA A 1 167 ? -4.999 10.777 0.790 1.00 77.81 167 ALA A C 1
ATOM 1282 O O . ALA A 1 167 ? -5.952 10.335 1.421 1.00 77.81 167 ALA A O 1
ATOM 1283 N N . ALA A 1 168 ? -4.812 12.088 0.612 1.00 82.12 168 ALA A N 1
ATOM 1284 C CA . ALA A 1 168 ? -5.675 13.109 1.202 1.00 82.12 168 ALA A CA 1
ATOM 1285 C C . ALA A 1 168 ? -7.113 13.048 0.662 1.00 82.12 168 ALA A C 1
ATOM 1287 O O . ALA A 1 168 ? -8.064 13.014 1.442 1.00 82.12 168 ALA A O 1
ATOM 1288 N N . GLY A 1 169 ? -7.278 12.998 -0.665 1.00 82.69 169 GLY A N 1
ATOM 1289 C CA . GLY A 1 169 ? -8.595 12.887 -1.296 1.00 82.69 169 GLY A CA 1
ATOM 1290 C C . GLY A 1 169 ? -9.292 11.582 -0.924 1.00 82.69 169 GLY A C 1
ATOM 1291 O O . GLY A 1 169 ? -10.472 11.567 -0.590 1.00 82.69 169 GLY A O 1
ATOM 1292 N N . GLY A 1 170 ? -8.538 10.490 -0.893 1.00 76.94 170 GLY A N 1
ATOM 1293 C CA . GLY A 1 170 ? -9.041 9.194 -0.497 1.00 76.94 170 GLY A CA 1
ATOM 1294 C C . GLY A 1 170 ? -9.471 9.126 0.973 1.00 76.94 170 GLY A C 1
ATOM 1295 O O . GLY A 1 170 ? -10.566 8.648 1.248 1.00 76.94 170 GLY A O 1
ATOM 1296 N N . SER A 1 171 ? -8.688 9.668 1.912 1.00 77.94 171 SER A N 1
ATOM 1297 C CA . SER A 1 171 ? -9.088 9.772 3.326 1.00 77.94 171 SER A CA 1
ATOM 1298 C C . SER A 1 171 ? -10.325 10.655 3.525 1.00 77.94 171 SER A C 1
ATOM 1300 O O . SER A 1 171 ? -11.124 10.405 4.423 1.00 77.94 171 SER A O 1
ATOM 1302 N N . ALA A 1 172 ? -10.540 11.660 2.670 1.00 82.25 172 ALA A N 1
ATOM 1303 C CA . ALA A 1 172 ? -11.761 12.464 2.711 1.00 82.25 172 ALA A CA 1
ATOM 1304 C C . ALA A 1 172 ? -13.009 11.684 2.245 1.00 82.25 172 ALA A C 1
ATOM 1306 O O . ALA A 1 172 ? -14.110 11.945 2.728 1.00 82.25 172 ALA A O 1
ATOM 1307 N N . VAL A 1 173 ? -12.850 10.729 1.322 1.00 81.06 173 VAL A N 1
ATOM 1308 C CA . VAL A 1 173 ? -13.956 9.954 0.726 1.00 81.06 173 VAL A CA 1
ATOM 1309 C C . VAL A 1 173 ? -14.211 8.628 1.459 1.00 81.06 173 VAL A C 1
ATOM 1311 O O . VAL A 1 173 ? -15.350 8.162 1.512 1.00 81.06 173 VAL A O 1
ATOM 1314 N N . ILE A 1 174 ? -13.193 8.030 2.078 1.00 76.69 174 ILE A N 1
ATOM 1315 C CA . ILE A 1 174 ? -13.310 6.722 2.735 1.00 76.69 174 ILE A CA 1
ATOM 1316 C C . ILE A 1 174 ? -14.253 6.772 3.946 1.00 76.69 174 ILE A C 1
ATOM 1318 O O . ILE A 1 174 ? -15.073 5.877 4.111 1.00 76.69 174 ILE A O 1
ATOM 1322 N N . GLU A 1 175 ? -14.228 7.838 4.755 1.00 76.31 175 GLU A N 1
ATOM 1323 C CA . GLU A 1 175 ? -15.139 7.979 5.898 1.00 76.31 175 GLU A CA 1
ATOM 1324 C C . GLU A 1 175 ? -16.626 7.992 5.502 1.00 76.31 175 GLU A C 1
ATOM 1326 O O . GLU A 1 175 ? -17.394 7.218 6.085 1.00 76.31 175 GLU A O 1
ATOM 1331 N N . PRO A 1 176 ? -17.080 8.835 4.549 1.00 81.94 176 PRO A N 1
ATOM 1332 C CA . PRO A 1 176 ? -18.466 8.791 4.098 1.00 81.94 176 PRO A CA 1
ATOM 1333 C C . PRO A 1 176 ? -18.813 7.468 3.405 1.00 81.94 176 PRO A C 1
ATOM 1335 O O . PRO A 1 176 ? -19.928 6.985 3.597 1.00 81.94 176 PRO A O 1
ATOM 1338 N N . MET A 1 177 ? -17.879 6.834 2.683 1.00 79.19 177 MET A N 1
ATOM 1339 C CA . MET A 1 177 ? -18.100 5.491 2.127 1.00 79.19 177 MET A CA 1
ATOM 1340 C C . MET A 1 177 ? -18.326 4.455 3.231 1.00 79.19 177 MET A C 1
ATOM 1342 O O . MET A 1 177 ? -19.347 3.773 3.225 1.00 79.19 177 MET A O 1
ATOM 1346 N N . ILE A 1 178 ? -17.449 4.382 4.233 1.00 77.44 178 ILE A N 1
ATOM 1347 C CA . ILE A 1 178 ? -17.589 3.445 5.357 1.00 77.44 178 ILE A CA 1
ATOM 1348 C C . ILE A 1 178 ? -18.925 3.662 6.084 1.00 77.44 178 ILE A C 1
ATOM 1350 O O . ILE A 1 178 ? -19.585 2.692 6.448 1.00 77.44 178 ILE A O 1
ATOM 1354 N N . ARG A 1 179 ? -19.364 4.917 6.262 1.00 78.69 179 ARG A N 1
ATOM 1355 C CA . ARG A 1 179 ? -20.668 5.227 6.880 1.00 78.69 179 ARG A CA 1
ATOM 1356 C C . ARG A 1 179 ? -21.865 4.803 6.024 1.00 78.69 179 ARG A C 1
ATOM 1358 O O . ARG A 1 179 ? -22.895 4.462 6.594 1.00 78.69 179 ARG A O 1
ATOM 1365 N N . ALA A 1 180 ? -21.755 4.856 4.697 1.00 83.25 180 ALA A N 1
ATOM 1366 C CA . ALA A 1 180 ? -22.859 4.561 3.784 1.00 83.25 180 ALA A CA 1
ATOM 1367 C C . ALA A 1 180 ? -23.026 3.062 3.484 1.00 83.25 180 ALA A C 1
ATOM 1369 O O . ALA A 1 180 ? -24.155 2.595 3.364 1.00 83.25 180 ALA A O 1
ATOM 1370 N N . MET A 1 181 ? -21.923 2.317 3.343 1.00 80.50 181 MET A N 1
ATOM 1371 C CA . MET A 1 181 ? -21.933 0.922 2.863 1.00 80.50 181 MET A CA 1
ATOM 1372 C C . MET A 1 181 ? -21.192 -0.079 3.763 1.00 80.50 181 MET A C 1
ATOM 1374 O O . MET A 1 181 ? -21.222 -1.271 3.475 1.00 80.50 181 MET A O 1
ATOM 1378 N N . GLY A 1 182 ? -20.552 0.370 4.846 1.00 78.88 182 GLY A N 1
ATOM 1379 C CA . GLY A 1 182 ? -19.723 -0.483 5.703 1.00 78.88 182 GLY A CA 1
ATOM 1380 C C . GLY A 1 182 ? -18.265 -0.560 5.241 1.00 78.88 182 GLY A C 1
ATOM 1381 O O . GLY A 1 182 ? -17.919 -0.197 4.114 1.00 78.88 182 GLY A O 1
ATOM 1382 N N . ALA A 1 183 ? -17.379 -0.996 6.143 1.00 71.69 183 ALA A N 1
ATOM 1383 C CA . ALA A 1 183 ? -15.941 -1.038 5.879 1.00 71.69 183 ALA A CA 1
ATOM 1384 C C . ALA A 1 183 ? -15.577 -2.088 4.816 1.00 71.69 183 A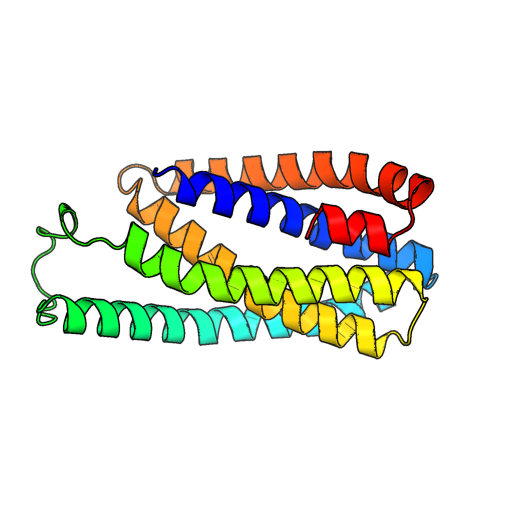LA A C 1
ATOM 1386 O O . ALA A 1 183 ? -14.803 -1.788 3.911 1.00 71.69 183 ALA A O 1
ATOM 1387 N N . GLY A 1 184 ? -16.170 -3.279 4.856 1.00 74.81 184 GLY A N 1
ATOM 1388 C CA . GLY A 1 184 ? -15.920 -4.359 3.906 1.00 74.81 184 GLY A CA 1
ATOM 1389 C C . GLY A 1 184 ? -16.236 -3.944 2.479 1.00 74.81 184 GLY A C 1
ATOM 1390 O O . GLY A 1 184 ? -15.366 -4.034 1.614 1.00 74.81 184 GLY A O 1
ATOM 1391 N N . TRP A 1 185 ? -17.426 -3.396 2.228 1.00 78.38 185 TRP A N 1
ATOM 1392 C CA . TRP A 1 185 ? -17.800 -2.917 0.892 1.00 78.38 185 TRP A CA 1
ATOM 1393 C C . TRP A 1 185 ? -16.975 -1.716 0.426 1.00 78.38 185 TRP A C 1
ATOM 1395 O O . TRP A 1 185 ? -16.575 -1.684 -0.738 1.00 78.38 185 TRP A O 1
ATOM 1405 N N . ALA A 1 186 ? -16.645 -0.778 1.320 1.00 77.62 186 ALA A N 1
ATOM 1406 C CA . ALA A 1 186 ? -15.783 0.350 0.976 1.00 77.62 186 ALA A CA 1
ATOM 1407 C C . ALA A 1 186 ? -14.395 -0.124 0.510 1.00 77.62 186 ALA A C 1
ATOM 1409 O O . ALA A 1 186 ? -13.930 0.277 -0.553 1.00 77.62 186 ALA A O 1
ATOM 1410 N N . TYR A 1 187 ? -13.764 -1.038 1.250 1.00 72.62 187 TYR A N 1
ATOM 1411 C CA . TYR A 1 187 ? -12.463 -1.598 0.876 1.00 72.62 187 TYR A CA 1
ATOM 1412 C C . TYR A 1 187 ? -12.535 -2.569 -0.310 1.00 72.62 187 TYR A C 1
ATOM 1414 O O . TYR A 1 187 ? -11.550 -2.699 -1.028 1.00 72.62 187 TYR A O 1
ATOM 1422 N N . THR A 1 188 ? -13.684 -3.201 -0.569 1.00 77.75 188 THR A N 1
ATOM 1423 C CA . THR A 1 188 ? -13.887 -4.055 -1.756 1.00 77.75 188 THR A CA 1
ATOM 1424 C C . THR A 1 188 ? -14.029 -3.239 -3.043 1.00 77.75 188 THR A C 1
ATOM 1426 O O . THR A 1 188 ? -13.643 -3.709 -4.105 1.00 77.75 188 THR A O 1
ATOM 1429 N N . LEU A 1 189 ? -14.555 -2.013 -2.969 1.00 74.12 189 LEU A N 1
ATOM 1430 C CA . LEU A 1 189 ? -14.612 -1.100 -4.118 1.00 74.12 189 LEU A CA 1
ATOM 1431 C C . LEU A 1 189 ? -13.274 -0.412 -4.411 1.00 74.12 189 LEU A C 1
ATOM 1433 O O . LEU A 1 189 ? -13.039 0.013 -5.539 1.00 74.12 189 LEU A O 1
ATOM 1437 N N . VAL A 1 190 ? -12.433 -0.255 -3.388 1.00 70.19 190 VAL A N 1
ATOM 1438 C CA . VAL A 1 190 ? -11.127 0.413 -3.493 1.00 70.19 190 VAL A CA 1
ATOM 1439 C C . VAL A 1 190 ? -9.998 -0.576 -3.823 1.00 70.19 190 VAL A C 1
ATOM 1441 O O . VAL A 1 190 ? -9.002 -0.169 -4.423 1.00 70.19 190 VAL A O 1
ATOM 1444 N N . GLY A 1 191 ? -10.135 -1.837 -3.398 1.00 59.00 191 GLY A N 1
ATOM 1445 C CA . GLY A 1 191 ? -9.152 -2.917 -3.545 1.00 59.00 191 GLY A CA 1
ATOM 1446 C C . GLY A 1 191 ? -9.098 -3.526 -4.935 1.00 59.00 191 GLY A C 1
ATOM 1447 O O . GLY A 1 191 ? -7.951 -3.801 -5.358 1.00 59.00 191 GLY A O 1
#

pLDDT: mean 70.33, std 11.85, range [37.78, 86.31]

Organism: NCBI:txid342668

Secondary structure (DSSP, 8-state):
--HHHHHHHHHHHHHHHHHHHHHHHHHHHH---HHHHHHHHHHHHHHHHHHHHHHHHHHHHHHHHHHHHTT----TT-TT-TTS--HHHHHHHHHHHHHHHHHHHHHHHHHHHHTT--HHHHHHHHHHHHHHHHHHHHHHHHHHHHH-TT-HHHHHHHHHHHHHHHHHHHHHHHHHHHHHH-HHHHHHHH-

Radius of gyration: 18.48 Å; chains: 1; bounding box: 52×31×50 Å

InterPro domains:
  IPR036259 MFS transporter superfamily [G3DSA:1.20.1250.20] (2-191)
  IPR036259 MFS transporter superfamily [SSF103473] (6-190)